Protein AF-A0A0F8YCZ9-F1 (afdb_monomer_lite)

pLDDT: mean 79.35, std 18.68, range [39.78, 97.19]

Organism: NCBI:txid412755

Secondary structure (DSSP, 8-state):
-----SSSSSTTSSSSSSS-----------TTS-----S-------------PPTT--SS---SSSSEEEEEEEEE-TT--EEEEEEEESSTTSPPSEEEEEEESSTTSS-PPPEEPPPGGG---EEEEEEEEEETTEEEEEEEEE-TTHHHH--TTS-EEEEEEEEETT-S--EEEESS-SS---SS------TTS--

Foldseek 3Di:
DDDDPPPPPVVVVVPPPPPDDPPPPPDPDPPPPPPPDPDDDPPPPPPVPCPDDDPQQPQDDPPVPAPDWADKEWDAEPLRKIKIKTFGDNDHPDFGQFIWIWIDNPNRPDIDDIDTDQADVNDNWGWHQWEWYDDDQKIKIKIWIWHPCCVVPVDQPTFTFIKIWMDGPVPPDIDIDTPDPRGHYDHNDYDDADPVRHD

InterPro domains:
  IPR036278 Sialidase superfamily [SSF50939] (50-177)

Sequence (199 aa):
MSKFKNHYKILLILIVNIILLPIGFVGSTDLRDYLNVSSPETTQDISSQIDGFSTNILLSTDDGNWNQHVEPMIAVGDNGTLFVGWKNADTHNGPGEHVSIVKSIDRGVSWTTPFDMPMYNGLNTRQSDPWLFWYNQSIYYAYIEWEPDYFTYFTTDYLSQVTVAKSSGDLTEWTTAPATNGSYFADKETMYIDDNGII

Radius of gyration: 25.72 Å; chains: 1; bounding box: 67×32×76 Å

Structure (mmCIF, N/CA/C/O backbone):
data_AF-A0A0F8YCZ9-F1
#
_entry.id   AF-A0A0F8YCZ9-F1
#
loop_
_atom_site.group_PDB
_atom_site.id
_atom_site.type_symbol
_atom_site.label_atom_id
_atom_site.label_alt_id
_atom_site.label_comp_id
_atom_site.label_asym_id
_atom_site.label_entity_id
_atom_site.label_seq_id
_atom_site.pdbx_PDB_ins_code
_atom_site.Cartn_x
_atom_site.Cartn_y
_atom_site.Cartn_z
_atom_site.occupancy
_atom_site.B_iso_or_equiv
_atom_site.auth_seq_id
_atom_site.auth_comp_id
_atom_site.auth_asym_id
_atom_site.auth_atom_id
_atom_site.pdbx_PDB_model_num
ATOM 1 N N . MET A 1 1 ? 8.515 -5.006 -57.532 1.00 52.50 1 MET A N 1
ATOM 2 C CA . MET A 1 1 ? 7.237 -4.255 -57.460 1.00 52.50 1 MET A CA 1
ATOM 3 C C . MET A 1 1 ? 6.082 -5.208 -57.743 1.00 52.50 1 MET A C 1
ATOM 5 O O . MET A 1 1 ? 6.207 -5.983 -58.676 1.00 52.50 1 MET A O 1
ATOM 9 N N . SER A 1 2 ? 4.990 -5.121 -56.969 1.00 50.28 2 SER A N 1
ATOM 10 C CA . SER A 1 2 ? 3.726 -5.894 -57.075 1.00 50.28 2 SER A CA 1
ATOM 11 C C . SER A 1 2 ? 3.583 -7.151 -56.195 1.00 50.28 2 SER A C 1
ATOM 13 O O . SER A 1 2 ? 3.630 -8.262 -56.706 1.00 50.28 2 SER A O 1
ATOM 15 N N . LYS A 1 3 ? 3.331 -6.970 -54.884 1.00 48.62 3 LYS A N 1
ATOM 16 C CA . LYS A 1 3 ? 2.556 -7.908 -54.026 1.00 48.62 3 LYS A CA 1
ATOM 17 C C . LYS A 1 3 ? 1.903 -7.194 -52.817 1.00 48.62 3 LYS A C 1
ATOM 19 O O . LYS A 1 3 ? 2.069 -7.615 -51.685 1.00 48.62 3 LYS A O 1
ATOM 24 N N . PHE A 1 4 ? 1.160 -6.102 -53.041 1.00 47.44 4 PHE A N 1
ATOM 25 C CA . PHE A 1 4 ? 0.518 -5.322 -51.956 1.00 47.44 4 PHE A CA 1
ATOM 26 C C . PHE A 1 4 ? -0.949 -4.931 -52.242 1.00 47.44 4 PHE A C 1
ATOM 28 O O . PHE A 1 4 ? -1.373 -3.819 -51.949 1.00 47.44 4 PHE A O 1
ATOM 35 N N . LYS A 1 5 ? -1.753 -5.814 -52.858 1.00 50.94 5 LYS A N 1
ATOM 36 C CA . LYS A 1 5 ? -3.128 -5.453 -53.280 1.00 50.94 5 LYS A CA 1
ATOM 37 C C . LYS A 1 5 ? -4.281 -6.376 -52.860 1.00 50.94 5 LYS A C 1
ATOM 39 O O . LYS A 1 5 ? -5.384 -6.173 -53.352 1.00 50.94 5 LYS A O 1
ATOM 44 N N . ASN A 1 6 ? -4.096 -7.314 -51.923 1.00 52.00 6 ASN A N 1
ATOM 45 C CA . ASN A 1 6 ? -5.159 -8.281 -51.578 1.00 52.00 6 ASN A CA 1
ATOM 46 C C . ASN A 1 6 ? -5.733 -8.232 -50.147 1.00 52.00 6 ASN A C 1
ATOM 48 O O . ASN A 1 6 ? -6.624 -9.022 -49.855 1.00 52.00 6 ASN A O 1
ATOM 52 N N . HIS A 1 7 ? -5.332 -7.302 -49.273 1.00 50.03 7 HIS A N 1
ATOM 53 C CA . HIS A 1 7 ? -5.839 -7.282 -47.885 1.00 50.03 7 HIS A CA 1
ATOM 54 C C . HIS A 1 7 ? -7.060 -6.383 -47.615 1.00 50.03 7 HIS A C 1
ATOM 56 O O . HIS A 1 7 ? -7.633 -6.458 -46.537 1.00 50.03 7 HIS A O 1
ATOM 62 N N . TYR A 1 8 ? -7.557 -5.627 -48.600 1.00 48.56 8 TYR A N 1
ATOM 63 C CA . TYR A 1 8 ? -8.706 -4.724 -48.401 1.00 48.56 8 TYR A CA 1
ATOM 64 C C . TYR A 1 8 ? -10.083 -5.318 -48.752 1.00 48.56 8 TYR A C 1
ATOM 66 O O . TYR A 1 8 ? -11.092 -4.640 -48.602 1.00 48.56 8 TYR A O 1
ATOM 74 N N . LYS A 1 9 ? -10.164 -6.580 -49.202 1.00 46.84 9 LYS A N 1
ATOM 75 C CA . LYS A 1 9 ? -11.455 -7.217 -49.546 1.00 46.84 9 LYS A CA 1
ATOM 76 C C . LYS A 1 9 ? -12.107 -8.003 -48.405 1.00 46.84 9 LYS A C 1
ATOM 78 O O . LYS A 1 9 ? -13.296 -8.281 -48.486 1.00 46.84 9 LYS A O 1
ATOM 83 N N . ILE A 1 10 ? -11.366 -8.328 -47.345 1.00 50.09 10 ILE A N 1
ATOM 84 C CA . ILE A 1 10 ? -11.899 -9.100 -46.206 1.00 50.09 10 ILE A CA 1
ATOM 85 C C . ILE A 1 10 ? -12.507 -8.176 -45.135 1.00 50.09 10 ILE A C 1
ATOM 87 O O . ILE A 1 10 ? -13.430 -8.576 -44.433 1.00 50.09 10 ILE A O 1
A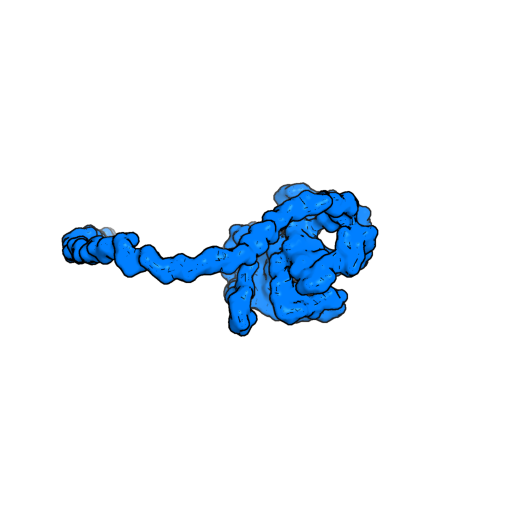TOM 91 N N . LEU A 1 11 ? -12.099 -6.903 -45.080 1.00 44.03 11 LEU A N 1
ATOM 92 C CA . LEU A 1 11 ? -12.607 -5.945 -44.090 1.00 44.03 11 LEU A CA 1
ATOM 93 C C . LEU A 1 11 ? -14.004 -5.376 -44.423 1.00 44.03 11 LEU A C 1
ATOM 95 O O . LEU A 1 11 ? -14.663 -4.824 -43.550 1.00 44.03 11 LEU A O 1
ATOM 99 N N . LEU A 1 12 ? -14.497 -5.542 -45.657 1.00 41.62 12 LEU A N 1
ATOM 100 C CA . LEU A 1 12 ? -15.807 -5.015 -46.074 1.00 41.62 12 LEU A CA 1
ATOM 101 C C . LEU A 1 12 ? -16.979 -5.990 -45.831 1.00 41.62 12 LEU A C 1
ATOM 103 O O . LEU A 1 12 ? -18.131 -5.615 -46.018 1.00 41.62 12 LEU A O 1
ATOM 107 N N . ILE A 1 13 ? -16.713 -7.230 -45.403 1.00 45.38 13 ILE A N 1
ATOM 108 C CA . ILE A 1 13 ? -17.759 -8.248 -45.168 1.00 45.38 13 ILE A CA 1
ATOM 109 C C . ILE A 1 13 ? -18.218 -8.282 -43.698 1.00 45.38 13 ILE A C 1
ATOM 111 O O . ILE A 1 13 ? -19.311 -8.763 -43.409 1.00 45.38 13 ILE A O 1
ATOM 115 N N . LEU A 1 14 ? -17.458 -7.690 -42.769 1.00 42.34 14 LEU A N 1
ATOM 116 C CA . LEU A 1 14 ? -17.825 -7.669 -41.346 1.00 42.34 14 LEU A CA 1
ATOM 117 C C . LEU A 1 14 ? -18.697 -6.476 -40.916 1.00 42.34 14 LEU A C 1
ATOM 119 O O . LEU A 1 14 ? -19.254 -6.510 -39.826 1.00 42.34 14 LEU A O 1
ATOM 123 N N . ILE A 1 15 ? -18.881 -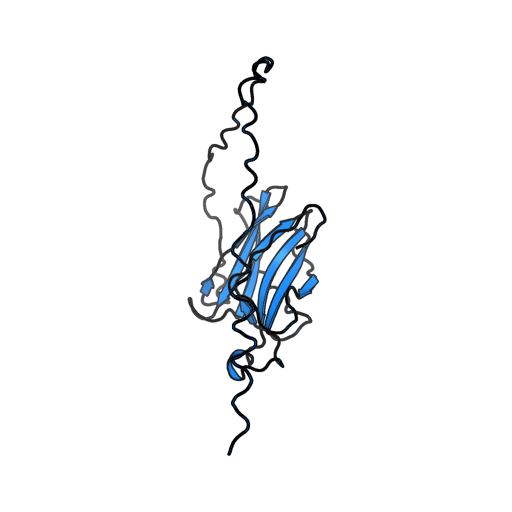5.456 -41.762 1.00 46.62 15 ILE A N 1
ATOM 124 C CA . ILE A 1 15 ? -19.644 -4.239 -41.407 1.00 46.62 15 ILE A CA 1
ATOM 125 C C . ILE A 1 15 ? -21.124 -4.300 -41.855 1.00 46.62 15 ILE A C 1
ATOM 127 O O . ILE A 1 15 ? -21.916 -3.435 -41.502 1.00 46.62 15 ILE A O 1
ATOM 131 N N . VAL A 1 16 ? -21.558 -5.354 -42.561 1.00 43.69 16 VAL A N 1
ATOM 132 C CA . VAL A 1 16 ? -22.924 -5.429 -43.138 1.00 43.69 16 VAL A CA 1
ATOM 133 C C . VAL A 1 16 ? -23.875 -6.390 -42.393 1.00 43.69 16 VAL A C 1
ATOM 135 O O . VAL A 1 16 ? -25.041 -6.486 -42.750 1.00 43.69 16 VAL A O 1
ATOM 138 N N . ASN A 1 17 ? -23.453 -7.048 -41.305 1.00 39.78 17 ASN A N 1
ATOM 139 C CA . ASN A 1 17 ? -24.307 -7.999 -40.559 1.00 39.78 17 ASN A CA 1
ATOM 140 C C . ASN A 1 17 ? -24.772 -7.529 -39.164 1.00 39.78 17 ASN A C 1
ATOM 142 O O . ASN A 1 17 ? -25.171 -8.349 -38.344 1.00 39.78 17 ASN A O 1
ATOM 146 N N . ILE A 1 18 ? -24.779 -6.219 -38.891 1.00 49.34 18 ILE A N 1
ATOM 147 C CA . ILE A 1 18 ? -25.381 -5.651 -37.664 1.00 49.34 18 ILE A CA 1
ATOM 148 C C . ILE A 1 18 ? -26.555 -4.735 -38.031 1.00 49.34 18 ILE A C 1
ATOM 150 O O . ILE A 1 18 ? -26.645 -3.604 -37.579 1.00 49.34 18 ILE A O 1
ATOM 154 N N . ILE A 1 19 ? -27.455 -5.185 -38.905 1.00 52.97 19 ILE A N 1
ATOM 155 C CA . ILE A 1 19 ? -28.773 -4.559 -39.075 1.00 52.97 19 ILE A CA 1
ATOM 156 C C . ILE A 1 19 ? -29.753 -5.679 -39.414 1.00 52.97 19 ILE A C 1
ATOM 158 O O . ILE A 1 19 ? -29.807 -6.086 -40.567 1.00 52.97 19 ILE A O 1
ATOM 162 N N . LEU A 1 20 ? -30.451 -6.199 -38.396 1.00 49.22 20 LEU A N 1
ATOM 163 C CA . LEU A 1 20 ? -31.738 -6.929 -38.420 1.00 49.22 20 LEU A CA 1
ATOM 164 C C . LEU A 1 20 ? -31.797 -7.907 -37.233 1.00 49.22 20 LEU A C 1
ATOM 166 O O . LEU A 1 20 ? -31.811 -9.123 -37.405 1.00 49.22 20 LEU A O 1
ATOM 170 N N . LEU A 1 21 ? -31.858 -7.375 -36.011 1.00 47.97 21 LEU A N 1
ATOM 171 C CA . LEU A 1 21 ? -32.507 -8.107 -34.924 1.00 47.97 21 LEU A CA 1
ATOM 172 C C . LEU A 1 21 ? -33.931 -7.554 -34.782 1.00 47.97 21 LEU A C 1
ATOM 174 O O . LEU A 1 21 ? -34.092 -6.334 -34.695 1.00 47.97 21 LEU A O 1
ATOM 178 N N . PRO A 1 22 ? -34.970 -8.406 -34.790 1.00 47.31 22 PRO A N 1
ATOM 179 C CA . PRO A 1 22 ? -36.319 -7.968 -34.483 1.00 47.31 22 PRO A CA 1
ATOM 180 C C . PRO A 1 22 ? -36.362 -7.517 -33.022 1.00 47.31 22 PRO A C 1
ATOM 182 O O . PRO A 1 22 ? -36.032 -8.276 -32.112 1.00 47.31 22 PRO A O 1
ATOM 185 N N . ILE A 1 23 ? -36.771 -6.268 -32.804 1.00 54.97 23 ILE A N 1
ATOM 186 C CA . ILE A 1 23 ? -37.111 -5.751 -31.480 1.00 54.97 23 ILE A CA 1
ATOM 187 C C . ILE A 1 23 ? -38.355 -6.520 -31.029 1.00 54.97 23 ILE A C 1
ATOM 189 O O . ILE A 1 23 ? -39.474 -6.228 -31.450 1.00 54.97 23 ILE A O 1
ATOM 193 N N . GLY A 1 24 ? -38.147 -7.555 -30.218 1.00 45.34 24 GLY A N 1
ATOM 194 C CA . GLY A 1 24 ? -39.217 -8.207 -29.483 1.00 45.34 24 GLY A CA 1
ATOM 195 C C . GLY A 1 24 ? -39.777 -7.217 -28.470 1.00 45.34 24 GLY A C 1
ATOM 196 O O . GLY A 1 24 ? -39.122 -6.900 -27.481 1.00 45.34 24 GLY A O 1
ATOM 197 N N . PHE A 1 25 ? -40.977 -6.710 -28.738 1.00 44.09 25 PHE A N 1
ATOM 198 C CA . PHE A 1 25 ? -41.796 -5.998 -27.765 1.00 44.09 25 PHE A CA 1
ATOM 199 C C . PHE A 1 25 ? -42.097 -6.966 -26.612 1.00 44.09 25 PHE A C 1
ATOM 201 O O . PHE A 1 25 ? -42.949 -7.846 -26.737 1.00 44.09 25 PHE A O 1
ATOM 208 N N . VAL A 1 26 ? -41.378 -6.839 -25.497 1.00 50.25 26 VAL A N 1
ATOM 209 C CA . VAL A 1 26 ? -41.789 -7.473 -24.244 1.00 50.25 26 VAL A CA 1
ATOM 210 C C . VAL A 1 26 ? -42.985 -6.677 -23.745 1.00 50.25 26 VAL A C 1
ATOM 212 O O . VAL A 1 26 ? -42.890 -5.473 -23.503 1.00 50.25 26 VAL A O 1
ATOM 215 N N . GLY A 1 27 ? -44.135 -7.348 -23.689 1.00 45.34 27 GLY A N 1
ATOM 216 C CA . GLY A 1 27 ? -45.379 -6.778 -23.200 1.00 45.34 27 GLY A CA 1
ATOM 217 C C . GLY A 1 27 ? -45.179 -6.165 -21.819 1.00 45.34 27 GLY A C 1
ATOM 218 O O . GLY A 1 27 ? -44.620 -6.793 -20.923 1.00 45.34 27 GLY A O 1
ATOM 219 N N . SER A 1 28 ? -45.643 -4.927 -21.674 1.00 47.03 28 SER A N 1
ATOM 220 C CA . SER A 1 28 ? -45.847 -4.289 -20.382 1.00 47.03 28 SER A CA 1
ATOM 221 C C . SER A 1 28 ? -46.736 -5.201 -19.541 1.00 47.03 28 SER A C 1
ATOM 223 O O . SER A 1 28 ? -47.921 -5.363 -19.827 1.00 47.03 28 SER A O 1
ATOM 225 N N . THR A 1 29 ? -46.154 -5.831 -18.524 1.00 47.94 29 THR A N 1
ATOM 226 C CA . THR A 1 29 ? -46.933 -6.380 -17.422 1.00 47.94 29 THR A CA 1
ATOM 227 C C . THR A 1 29 ? -47.454 -5.195 -16.629 1.00 47.94 29 THR A C 1
ATOM 229 O O . THR A 1 29 ? -46.683 -4.415 -16.069 1.00 47.94 29 THR A O 1
ATOM 232 N N . ASP A 1 30 ? -48.768 -5.045 -16.684 1.00 47.41 30 ASP A N 1
ATOM 233 C CA . ASP A 1 30 ? -49.587 -4.124 -15.917 1.00 47.41 30 ASP A CA 1
ATOM 234 C C . ASP A 1 30 ? -49.132 -4.086 -14.446 1.00 47.41 30 ASP A C 1
ATOM 236 O O . ASP A 1 30 ? -49.238 -5.068 -13.715 1.00 47.41 30 ASP A O 1
ATOM 240 N N . LEU A 1 31 ? -48.570 -2.954 -14.013 1.00 44.88 31 LEU A N 1
ATOM 241 C CA . LEU A 1 31 ? -48.046 -2.746 -12.655 1.00 44.88 31 LEU A CA 1
ATOM 242 C C . LEU A 1 31 ? -49.154 -2.436 -11.628 1.00 44.88 31 LEU A C 1
ATOM 244 O O . LEU A 1 31 ? -48.884 -1.831 -10.592 1.00 44.88 31 LEU A O 1
ATOM 248 N N . ARG A 1 32 ? -50.414 -2.796 -11.900 1.00 44.97 32 ARG A N 1
ATOM 249 C CA . ARG A 1 32 ? -51.550 -2.434 -11.034 1.00 44.97 32 ARG A CA 1
ATOM 250 C C . ARG A 1 32 ? -52.021 -3.517 -10.065 1.00 44.97 32 ARG A C 1
ATOM 252 O O . ARG A 1 32 ? -52.812 -3.194 -9.186 1.00 44.97 32 ARG A O 1
ATOM 259 N N . ASP A 1 33 ? -51.470 -4.727 -10.123 1.00 46.56 33 ASP A N 1
ATOM 260 C CA . ASP A 1 33 ? -51.964 -5.869 -9.336 1.00 46.56 33 ASP A CA 1
ATOM 261 C C . ASP A 1 33 ? -51.027 -6.339 -8.209 1.00 46.56 33 ASP A C 1
ATOM 263 O O . ASP A 1 33 ? -50.817 -7.531 -8.027 1.00 46.56 33 ASP A O 1
ATOM 267 N N . TYR A 1 34 ? -50.506 -5.420 -7.386 1.00 43.09 34 TYR A N 1
ATOM 268 C CA . TYR A 1 34 ? -50.004 -5.762 -6.038 1.00 43.09 34 TYR A CA 1
ATOM 269 C C . TYR A 1 34 ? -50.295 -4.655 -5.008 1.00 43.09 34 TYR A C 1
ATOM 271 O O . TYR A 1 34 ? -49.437 -4.243 -4.232 1.00 43.09 34 TYR A O 1
ATOM 279 N N . LEU A 1 35 ? -51.543 -4.179 -4.953 1.00 44.62 35 LEU A N 1
ATOM 280 C CA . LEU A 1 35 ? -52.074 -3.487 -3.771 1.00 44.62 35 LEU A CA 1
ATOM 281 C C . LEU A 1 35 ? -52.585 -4.525 -2.765 1.00 44.62 35 LEU A C 1
ATOM 283 O O . LEU A 1 35 ? -53.783 -4.726 -2.598 1.00 44.62 35 LEU A O 1
ATOM 287 N N . ASN A 1 36 ? -51.654 -5.214 -2.111 1.00 52.78 36 ASN A N 1
ATOM 288 C CA . ASN A 1 36 ? -51.922 -5.853 -0.825 1.00 52.78 36 ASN A CA 1
ATOM 289 C C . ASN A 1 36 ? -50.610 -5.985 -0.045 1.00 52.78 36 ASN A C 1
ATOM 291 O O . ASN A 1 36 ? -50.125 -7.075 0.243 1.00 52.78 36 ASN A O 1
ATOM 295 N N . VAL A 1 37 ? -50.002 -4.834 0.246 1.00 49.06 37 VAL A N 1
ATOM 296 C CA . VAL A 1 37 ? -48.909 -4.748 1.212 1.00 49.06 37 VAL A CA 1
ATOM 297 C C . VAL A 1 37 ? -49.550 -4.529 2.574 1.00 49.06 37 VAL A C 1
ATOM 299 O O . VAL A 1 37 ? -50.173 -3.502 2.845 1.00 49.06 37 VAL A O 1
ATOM 302 N N . SER A 1 38 ? -49.439 -5.569 3.394 1.00 53.09 38 SER A N 1
ATOM 303 C CA . SER A 1 38 ? -49.583 -5.530 4.841 1.00 53.09 38 SER A CA 1
ATOM 304 C C . SER A 1 38 ? -48.927 -4.279 5.422 1.00 53.09 38 SER A C 1
ATOM 306 O O . SER A 1 38 ? -47.860 -3.876 4.971 1.00 53.09 38 SER A O 1
ATOM 308 N N . SER A 1 39 ? -49.597 -3.696 6.417 1.00 54.34 39 SER A N 1
ATOM 309 C CA . SER A 1 39 ? -49.143 -2.629 7.317 1.00 54.34 39 SER A CA 1
ATOM 310 C C . SER A 1 39 ? -47.625 -2.398 7.328 1.00 54.34 39 SER A C 1
ATOM 312 O O . SER A 1 39 ? -46.895 -3.367 7.546 1.00 54.34 39 SER A O 1
ATOM 314 N N . PRO A 1 40 ? -47.151 -1.148 7.158 1.00 52.12 40 PRO A N 1
ATOM 315 C CA . PRO A 1 40 ? -45.727 -0.862 7.155 1.00 52.12 40 PRO A CA 1
ATOM 316 C C . PRO A 1 40 ? -45.157 -1.284 8.507 1.00 52.12 40 PRO A C 1
ATOM 318 O O . PRO A 1 40 ? -45.486 -0.695 9.539 1.00 52.12 40 PRO A O 1
ATOM 321 N N . GLU A 1 41 ? -44.314 -2.317 8.504 1.00 55.72 41 GLU A N 1
ATOM 322 C CA . GLU A 1 41 ? -43.288 -2.416 9.528 1.00 55.72 41 GLU A CA 1
ATOM 323 C C . GLU A 1 41 ? -42.567 -1.074 9.509 1.00 55.72 41 GLU A C 1
ATOM 325 O O . GLU A 1 41 ? -42.157 -0.587 8.455 1.00 55.72 41 GLU A O 1
ATOM 330 N N . THR A 1 42 ? -42.510 -0.429 10.667 1.00 49.88 42 THR A N 1
ATOM 331 C CA . THR A 1 42 ? -41.700 0.758 10.889 1.00 49.88 42 THR A CA 1
ATOM 332 C C . THR A 1 42 ? -40.255 0.395 10.587 1.00 49.88 42 THR A C 1
ATOM 334 O O . THR A 1 42 ? -39.524 -0.044 11.474 1.00 49.88 42 THR A O 1
ATOM 337 N N . THR A 1 43 ? -39.843 0.563 9.333 1.00 54.47 43 THR A N 1
ATOM 338 C CA . THR A 1 43 ? -38.452 0.755 8.966 1.00 54.47 43 THR A CA 1
ATOM 339 C C . THR A 1 43 ? -38.004 1.949 9.788 1.00 54.47 43 THR A C 1
ATOM 341 O O . THR A 1 43 ? -38.413 3.081 9.531 1.00 54.47 43 THR A O 1
ATOM 344 N N . GLN A 1 44 ? -37.255 1.685 10.862 1.00 51.47 44 GLN A N 1
ATOM 345 C CA . GLN A 1 44 ? -36.491 2.734 11.509 1.00 51.47 44 GLN A CA 1
ATOM 346 C C . GLN A 1 44 ? -35.608 3.310 10.416 1.00 51.47 44 GLN A C 1
ATOM 348 O O . GLN A 1 44 ? -34.693 2.647 9.934 1.00 51.47 44 GLN A O 1
ATOM 353 N N . ASP A 1 45 ? -35.960 4.514 9.985 1.00 53.38 45 ASP A N 1
ATOM 354 C CA . ASP A 1 45 ? -35.109 5.357 9.177 1.00 53.38 45 ASP A CA 1
ATOM 355 C C . ASP A 1 45 ? -33.900 5.670 10.057 1.00 53.38 45 ASP A C 1
ATOM 357 O O . ASP A 1 45 ? -33.901 6.607 10.859 1.00 53.38 45 ASP A O 1
ATOM 361 N N . ILE A 1 46 ? -32.902 4.785 10.005 1.00 57.72 46 ILE A N 1
ATOM 362 C CA . ILE A 1 46 ? -31.580 5.038 10.556 1.00 57.72 46 ILE A CA 1
ATOM 363 C C . ILE A 1 46 ? -30.962 6.040 9.590 1.00 57.72 46 ILE A C 1
ATOM 365 O O . ILE A 1 46 ? -30.118 5.708 8.762 1.00 57.72 46 ILE A O 1
ATOM 369 N N . SER A 1 47 ? -31.460 7.275 9.649 1.00 59.06 47 SER A N 1
ATOM 370 C CA . SER A 1 47 ? -30.767 8.426 9.109 1.00 59.06 47 SER A CA 1
ATOM 371 C C . SER A 1 47 ? -29.377 8.352 9.714 1.00 59.06 47 SER A C 1
ATOM 373 O O . SER A 1 47 ? -29.203 8.567 10.916 1.00 59.06 47 SER A O 1
ATOM 375 N N . SER A 1 48 ? -28.399 7.948 8.906 1.00 62.22 48 SER A N 1
ATOM 376 C CA . SER A 1 48 ? -26.993 8.031 9.258 1.00 62.22 48 SER A CA 1
ATOM 377 C C . SER A 1 48 ? -26.654 9.514 9.271 1.00 62.22 48 SER A C 1
ATOM 379 O O . SER A 1 48 ? -26.101 10.064 8.316 1.00 62.22 48 SER A O 1
ATOM 381 N N . GLN A 1 49 ? -27.095 10.197 10.323 1.00 68.25 49 GLN A N 1
ATOM 382 C CA . GLN A 1 49 ? -26.683 11.549 10.589 1.00 68.25 49 GLN A CA 1
ATOM 383 C C . GLN A 1 49 ? -25.177 11.488 10.814 1.00 68.25 49 GLN A C 1
ATOM 385 O O . GLN A 1 49 ? -24.670 10.654 11.561 1.00 68.25 49 GLN A O 1
ATOM 390 N N . ILE A 1 50 ? -24.444 12.342 10.107 1.00 70.06 50 ILE A N 1
ATOM 391 C CA . ILE A 1 50 ? -23.032 12.543 10.400 1.00 70.06 50 ILE A CA 1
ATOM 392 C C . ILE A 1 50 ? -22.990 13.192 11.789 1.00 70.06 50 ILE A C 1
ATOM 394 O O . ILE A 1 50 ? -23.203 14.397 11.920 1.00 70.06 50 ILE A O 1
ATOM 398 N N . ASP A 1 51 ? -22.774 12.375 12.824 1.00 67.81 51 ASP A N 1
ATOM 399 C CA . ASP A 1 51 ? -22.747 12.798 14.233 1.00 67.81 51 ASP A CA 1
ATOM 400 C C . ASP A 1 51 ? -21.559 13.727 14.543 1.00 67.81 51 ASP A C 1
ATOM 402 O O . ASP A 1 51 ? -21.542 14.422 15.560 1.00 67.81 51 ASP A O 1
ATOM 406 N N . GLY A 1 52 ? -20.567 13.772 13.648 1.00 67.19 52 GLY A N 1
ATOM 407 C CA . GLY A 1 52 ? -19.459 14.716 13.685 1.00 67.19 52 GLY A CA 1
ATOM 408 C C . GLY A 1 52 ? -18.310 14.327 12.755 1.00 67.19 52 GLY A C 1
ATOM 409 O O . GLY A 1 52 ? -18.315 13.266 12.134 1.00 67.19 52 GLY A O 1
ATOM 410 N N . PHE A 1 53 ? -17.302 15.196 12.690 1.00 67.06 53 PHE A N 1
ATOM 411 C CA . PHE A 1 53 ? -16.004 14.906 12.081 1.00 67.06 53 PHE A CA 1
ATOM 412 C C . PHE A 1 53 ? -14.993 14.642 13.198 1.00 67.06 53 PHE A C 1
ATOM 414 O O . PHE A 1 53 ? -14.933 15.408 14.162 1.00 67.06 53 PHE A O 1
ATOM 421 N N . SER A 1 54 ? -14.186 13.586 13.087 1.00 64.81 54 SER A N 1
ATOM 422 C CA . SER A 1 54 ? -13.042 13.418 13.985 1.00 64.81 54 SER A CA 1
ATOM 423 C C . SER A 1 54 ? -12.014 14.514 13.714 1.00 64.81 54 SER A C 1
ATOM 425 O O . SER A 1 54 ? -11.654 14.788 12.570 1.00 64.81 54 SER A O 1
ATOM 427 N N . THR A 1 55 ? -11.536 15.153 14.776 1.00 63.94 55 THR A N 1
ATOM 428 C CA . THR A 1 55 ? -10.425 16.104 14.702 1.00 63.94 55 THR A CA 1
ATOM 429 C C . THR A 1 55 ? -9.098 15.349 14.662 1.00 63.94 55 THR A C 1
ATOM 431 O O . THR A 1 55 ? -8.976 14.323 15.326 1.00 63.94 55 THR A O 1
ATOM 434 N N . ASN A 1 56 ? -8.095 15.884 13.959 1.00 62.06 56 ASN A N 1
ATOM 435 C CA . ASN A 1 56 ? -6.728 15.341 13.889 1.00 62.06 56 ASN A CA 1
ATOM 436 C C . ASN A 1 56 ? -6.607 13.943 13.254 1.00 62.06 56 ASN A C 1
ATOM 438 O O . ASN A 1 56 ? -5.799 13.132 13.699 1.00 62.06 56 ASN A O 1
ATOM 442 N N . ILE A 1 57 ? -7.368 13.660 12.191 1.00 67.00 57 ILE A N 1
ATOM 443 C CA . ILE A 1 57 ? -7.088 12.474 11.372 1.00 67.00 57 ILE A CA 1
ATOM 444 C C . ILE A 1 57 ? -5.751 12.706 10.662 1.00 67.00 57 ILE A C 1
ATOM 446 O O . ILE A 1 57 ? -5.653 13.558 9.778 1.00 67.00 57 ILE A O 1
ATOM 450 N N . LEU A 1 58 ? -4.723 11.963 11.063 1.00 68.12 58 LEU A N 1
ATOM 451 C CA . LEU A 1 58 ? -3.467 11.908 10.332 1.00 68.12 58 LEU A CA 1
ATOM 452 C C . LEU A 1 58 ? -3.719 11.151 9.023 1.00 68.12 58 LEU A C 1
ATOM 454 O O . LEU A 1 58 ? -4.027 9.963 9.045 1.00 68.12 58 LEU A O 1
ATOM 458 N N . LEU A 1 59 ? -3.636 11.851 7.893 1.00 66.50 59 LEU A N 1
ATOM 459 C CA . LEU A 1 59 ? -3.771 11.245 6.561 1.00 66.50 59 LEU A CA 1
ATOM 460 C C . LEU A 1 59 ? -2.412 10.821 5.976 1.00 66.50 59 LEU A C 1
ATOM 462 O O . LEU A 1 59 ? -2.364 9.977 5.089 1.00 66.50 59 LEU A O 1
ATOM 466 N N . SER A 1 60 ? -1.324 11.399 6.487 1.00 70.44 60 SER A N 1
ATOM 467 C CA . SER A 1 60 ? 0.072 11.090 6.158 1.00 70.44 60 SER A CA 1
ATOM 468 C C . SER A 1 60 ? 0.985 11.556 7.294 1.00 70.44 60 SER A C 1
ATOM 470 O O . SER A 1 60 ? 0.588 12.431 8.065 1.00 70.44 60 SER A O 1
ATOM 472 N N . THR A 1 61 ? 2.204 11.028 7.404 1.00 71.25 61 THR A N 1
ATOM 473 C CA . THR A 1 61 ? 3.172 11.469 8.427 1.00 71.25 61 THR A CA 1
ATOM 474 C C . THR A 1 61 ? 3.902 12.760 8.059 1.00 71.25 61 THR A C 1
ATOM 476 O O . THR A 1 61 ? 3.859 13.218 6.922 1.00 71.25 61 THR A O 1
ATOM 479 N N . ASP A 1 62 ? 4.568 13.356 9.048 1.00 69.50 62 ASP A N 1
ATOM 480 C CA . ASP A 1 62 ? 5.618 14.372 8.877 1.00 69.50 62 ASP A CA 1
ATOM 481 C C . ASP A 1 62 ? 6.929 13.800 9.447 1.00 69.50 62 ASP A C 1
ATOM 483 O O . ASP A 1 62 ? 7.566 14.364 10.335 1.00 69.50 62 ASP A O 1
ATOM 487 N N . ASP A 1 63 ? 7.252 12.563 9.050 1.00 74.12 63 ASP A N 1
ATOM 488 C CA . ASP A 1 63 ? 8.377 11.801 9.612 1.00 74.12 63 ASP A CA 1
ATOM 489 C C . ASP A 1 63 ? 9.747 12.247 9.077 1.00 74.12 63 ASP A C 1
ATOM 491 O O . ASP A 1 63 ? 10.777 11.772 9.556 1.00 74.12 63 ASP A O 1
ATOM 495 N N . GLY A 1 64 ? 9.763 13.182 8.121 1.00 78.00 64 GLY A N 1
ATOM 496 C CA . GLY A 1 64 ? 10.966 13.746 7.518 1.00 78.00 64 GLY A CA 1
ATOM 497 C C . GLY A 1 64 ? 11.777 12.766 6.667 1.00 78.00 64 GLY A C 1
ATOM 498 O O . GLY A 1 64 ? 12.828 13.159 6.163 1.00 78.00 64 GLY A O 1
ATOM 499 N N . ASN A 1 65 ? 11.319 11.519 6.494 1.00 83.94 65 ASN A N 1
ATOM 500 C CA . ASN A 1 65 ? 11.993 10.534 5.646 1.00 83.94 65 ASN A CA 1
ATOM 501 C C . ASN A 1 65 ? 11.778 10.845 4.164 1.00 83.94 65 ASN A C 1
ATOM 503 O O . ASN A 1 65 ? 12.662 10.592 3.348 1.00 83.94 65 ASN A O 1
ATOM 507 N N . TRP A 1 66 ? 10.626 11.433 3.840 1.00 89.00 66 TRP A N 1
ATOM 508 C CA . TRP A 1 66 ? 10.250 11.820 2.489 1.00 89.00 66 TRP A CA 1
ATOM 509 C C . TRP A 1 66 ? 9.845 13.282 2.437 1.00 89.00 66 TRP A C 1
ATOM 511 O O . TRP A 1 66 ? 9.217 13.815 3.351 1.00 89.00 66 TRP A O 1
ATOM 521 N N . ASN A 1 67 ? 10.184 13.938 1.327 1.00 88.88 67 ASN A N 1
ATOM 522 C CA . ASN A 1 67 ? 9.800 15.329 1.121 1.00 88.88 67 ASN A CA 1
ATOM 523 C C . ASN A 1 67 ? 8.287 15.473 0.962 1.00 88.88 67 ASN A C 1
ATOM 525 O O . ASN A 1 67 ? 7.758 16.550 1.232 1.00 88.88 67 ASN A O 1
ATOM 529 N N . GLN A 1 68 ? 7.616 14.451 0.421 1.00 92.00 68 GLN A N 1
ATOM 530 C CA . GLN A 1 68 ? 6.214 14.512 0.033 1.00 92.00 68 GLN A CA 1
ATOM 531 C C . GLN A 1 68 ? 5.506 13.183 0.295 1.00 92.00 68 GLN A C 1
ATOM 533 O O . GLN A 1 68 ? 6.005 12.112 -0.051 1.00 92.00 68 GLN A O 1
ATOM 538 N N . HIS A 1 69 ? 4.289 13.296 0.822 1.00 93.06 69 HIS A N 1
ATOM 539 C CA . HIS A 1 69 ? 3.325 12.211 0.931 1.00 93.06 69 HIS A CA 1
ATOM 540 C C . HIS A 1 69 ? 2.103 12.561 0.086 1.00 93.06 69 HIS A C 1
AT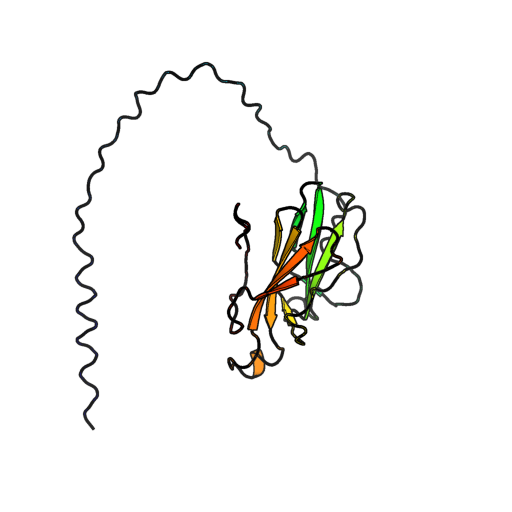OM 542 O O . HIS A 1 69 ? 1.525 13.642 0.218 1.00 93.06 69 HIS A O 1
ATOM 548 N N . VAL A 1 70 ? 1.739 11.673 -0.829 1.00 92.38 70 VAL A N 1
ATOM 549 C CA . VAL A 1 70 ? 0.751 11.921 -1.884 1.00 92.38 70 VAL A CA 1
ATOM 550 C C . VAL A 1 70 ? -0.197 10.731 -2.008 1.00 92.38 70 VAL A C 1
ATOM 552 O O . VAL A 1 70 ? 0.123 9.633 -1.573 1.00 92.38 70 VAL A O 1
ATOM 555 N N . GLU A 1 71 ? -1.377 10.958 -2.588 1.00 92.75 71 GLU A N 1
ATOM 556 C CA . GLU A 1 71 ? -2.385 9.909 -2.841 1.00 92.75 71 GLU A CA 1
ATOM 557 C C . GLU A 1 71 ? -2.791 9.130 -1.571 1.00 92.75 71 GLU A C 1
ATOM 559 O O . GLU A 1 71 ? -2.596 7.921 -1.494 1.00 92.75 71 GLU A O 1
ATOM 564 N N . PRO A 1 72 ? -3.334 9.804 -0.538 1.00 92.50 72 PRO A N 1
ATOM 565 C CA . PRO A 1 72 ? -3.736 9.125 0.685 1.00 92.50 72 PRO A CA 1
ATOM 566 C C . PRO A 1 72 ? -4.971 8.245 0.463 1.00 92.50 72 PRO A C 1
ATOM 568 O O . PRO A 1 72 ? -5.928 8.648 -0.201 1.00 92.50 72 PRO A O 1
ATOM 571 N N . MET A 1 73 ? -4.981 7.087 1.114 1.00 93.31 73 MET A N 1
ATOM 572 C CA . MET A 1 73 ? -6.068 6.113 1.116 1.00 93.31 73 MET A CA 1
ATOM 573 C C . MET A 1 73 ? -6.415 5.700 2.538 1.00 93.31 73 MET A C 1
ATOM 575 O O . MET A 1 73 ? -5.562 5.706 3.424 1.00 93.31 73 MET A O 1
ATOM 579 N N . ILE A 1 74 ? -7.668 5.304 2.753 1.00 93.88 74 ILE A N 1
ATOM 580 C CA . ILE A 1 74 ? -8.149 4.831 4.049 1.00 93.88 74 ILE A CA 1
ATOM 581 C C . ILE A 1 74 ? -9.020 3.587 3.893 1.00 93.88 74 ILE A C 1
ATOM 583 O O . ILE A 1 74 ? -9.864 3.515 3.002 1.00 93.88 74 ILE A O 1
ATOM 587 N N . ALA A 1 75 ? -8.846 2.631 4.801 1.00 94.81 75 ALA A N 1
ATOM 588 C CA . ALA A 1 75 ? -9.765 1.523 5.023 1.00 94.81 75 ALA A CA 1
ATOM 589 C C . ALA A 1 75 ? -10.148 1.461 6.507 1.00 94.81 75 ALA A C 1
ATOM 591 O O . ALA A 1 75 ? -9.378 1.859 7.384 1.00 94.81 75 ALA A O 1
ATOM 592 N N . VAL A 1 76 ? -11.350 0.960 6.791 1.00 95.44 76 VAL A N 1
ATOM 593 C CA . VAL A 1 76 ? -11.886 0.862 8.153 1.00 95.44 76 VAL A CA 1
ATOM 594 C C . VAL A 1 76 ? -12.205 -0.595 8.449 1.00 95.44 76 VAL A C 1
ATOM 596 O O . VAL A 1 76 ? -12.965 -1.223 7.717 1.00 95.44 76 VAL A O 1
ATOM 599 N N . GLY A 1 77 ? -11.602 -1.129 9.509 1.00 95.56 77 GLY A N 1
ATOM 600 C CA . GLY A 1 77 ? -11.864 -2.482 9.981 1.00 95.56 77 GLY A CA 1
ATOM 601 C C . GLY A 1 77 ? -13.188 -2.605 10.734 1.00 95.56 77 GLY A C 1
ATOM 602 O O . GLY A 1 77 ? -13.742 -1.615 11.210 1.00 95.56 77 GLY A O 1
ATOM 603 N N . ASP A 1 78 ? -13.657 -3.839 10.926 1.00 94.75 78 ASP A N 1
ATOM 604 C CA . ASP A 1 78 ? -14.967 -4.134 11.542 1.00 94.75 78 ASP A CA 1
ATOM 605 C C . ASP A 1 78 ? -15.112 -3.587 12.976 1.00 94.75 78 ASP A C 1
ATOM 607 O O . ASP A 1 78 ? -16.210 -3.297 13.445 1.00 94.75 78 ASP A O 1
ATOM 611 N N . ASN A 1 79 ? -13.993 -3.422 13.685 1.00 92.19 79 ASN A N 1
ATOM 612 C CA . ASN A 1 79 ? -13.934 -2.856 15.035 1.00 92.19 79 ASN A CA 1
ATOM 613 C C . ASN A 1 79 ? -13.669 -1.335 15.058 1.00 92.19 79 ASN A C 1
ATOM 615 O O . ASN A 1 79 ? -13.400 -0.778 16.123 1.00 92.19 79 ASN A O 1
ATOM 619 N N . GLY A 1 80 ? -13.701 -0.668 13.902 1.00 92.62 80 GLY A N 1
ATOM 620 C CA . GLY A 1 80 ? -13.382 0.753 13.763 1.00 92.62 80 GLY A CA 1
ATOM 621 C C . GLY A 1 80 ? -11.885 1.075 13.755 1.00 92.62 80 GLY A C 1
ATOM 622 O O . GLY A 1 80 ? -11.534 2.249 13.868 1.00 92.62 80 GLY A O 1
ATOM 623 N N . THR A 1 81 ? -11.003 0.074 13.629 1.00 94.44 81 THR A N 1
ATOM 624 C CA . THR A 1 81 ? -9.572 0.318 13.368 1.00 94.44 81 THR A CA 1
ATOM 625 C C . THR A 1 81 ? -9.434 1.064 12.046 1.00 94.44 81 THR A C 1
ATOM 627 O O . THR A 1 81 ? -9.992 0.637 11.036 1.00 94.44 81 THR A O 1
ATOM 630 N N . LEU A 1 82 ? -8.690 2.166 12.046 1.00 93.81 82 LEU A N 1
ATOM 631 C CA . LEU A 1 82 ? -8.378 2.925 10.840 1.00 93.81 82 LEU A CA 1
ATOM 632 C C . LEU A 1 82 ? -7.049 2.437 10.274 1.00 93.81 82 LEU A C 1
ATOM 634 O O . LEU A 1 82 ? -6.075 2.337 11.017 1.00 93.81 82 LEU A O 1
ATOM 638 N N . PHE A 1 83 ? -7.006 2.193 8.972 1.00 94.88 83 PHE A N 1
ATOM 639 C CA . PHE A 1 83 ? -5.791 1.923 8.210 1.00 94.88 83 PHE A CA 1
ATOM 640 C C . PHE A 1 83 ? -5.625 3.038 7.194 1.00 94.88 83 PHE A C 1
ATOM 642 O O . PHE A 1 83 ? -6.541 3.277 6.412 1.00 94.88 83 PHE A O 1
ATOM 649 N N . VAL A 1 84 ? -4.487 3.721 7.212 1.00 94.38 84 VAL A N 1
ATOM 650 C CA . VAL A 1 84 ? -4.211 4.845 6.314 1.00 94.38 84 VAL A CA 1
ATOM 651 C C . VAL A 1 84 ? -2.909 4.575 5.593 1.00 94.38 84 VAL A C 1
ATOM 653 O O . VAL A 1 84 ? -1.930 4.204 6.234 1.00 94.38 84 VAL A O 1
ATOM 656 N N . GLY A 1 85 ? -2.899 4.756 4.280 1.00 94.50 85 GLY A N 1
ATOM 657 C CA . GLY A 1 85 ? -1.711 4.587 3.456 1.00 94.50 85 GLY A CA 1
ATOM 658 C C . GLY A 1 85 ? -1.544 5.718 2.457 1.00 94.50 85 GLY A C 1
ATOM 659 O O . GLY A 1 85 ? -2.488 6.459 2.197 1.00 94.50 85 GLY A O 1
ATOM 660 N N . TRP A 1 86 ? -0.333 5.882 1.941 1.00 95.12 86 TRP A N 1
ATOM 661 C CA . TRP A 1 86 ? 0.026 6.934 0.991 1.00 95.12 86 TRP A CA 1
ATOM 662 C C . TRP A 1 86 ? 1.238 6.515 0.165 1.00 95.12 86 TRP A C 1
ATOM 664 O O . TRP A 1 86 ? 1.948 5.566 0.502 1.00 95.12 86 TRP A O 1
ATOM 674 N N . LYS A 1 87 ? 1.492 7.275 -0.896 1.00 94.94 87 LYS A N 1
ATOM 675 C CA . LYS A 1 87 ? 2.722 7.242 -1.677 1.00 94.94 87 LYS A CA 1
ATOM 676 C C . LYS A 1 87 ? 3.754 8.208 -1.102 1.00 94.94 87 LYS A C 1
ATOM 678 O O . LYS A 1 87 ? 3.457 9.377 -0.856 1.00 94.94 87 LYS A O 1
ATOM 683 N N . ASN A 1 88 ? 4.977 7.720 -0.959 1.00 95.50 88 ASN A N 1
ATOM 684 C CA . ASN A 1 88 ? 6.167 8.493 -0.639 1.00 95.50 88 ASN A CA 1
ATOM 685 C C . ASN A 1 88 ? 6.851 8.954 -1.922 1.00 95.50 88 ASN A C 1
ATOM 687 O O . ASN A 1 88 ? 7.057 8.150 -2.835 1.00 95.50 88 ASN A O 1
ATOM 691 N N . ALA A 1 89 ? 7.223 10.229 -1.990 1.00 94.19 89 ALA A N 1
ATOM 692 C CA . ALA A 1 89 ? 7.900 10.787 -3.152 1.00 94.19 89 ALA A CA 1
ATOM 693 C C . ALA A 1 89 ? 8.872 11.915 -2.782 1.00 94.19 89 ALA A C 1
ATOM 695 O O . ALA A 1 89 ? 8.680 12.659 -1.816 1.00 94.19 89 ALA A O 1
ATOM 696 N N . ASP A 1 90 ? 9.888 12.102 -3.624 1.00 92.31 90 ASP A N 1
ATOM 697 C CA . ASP A 1 90 ? 10.819 13.231 -3.517 1.00 92.31 90 ASP A CA 1
ATOM 698 C C . ASP A 1 90 ? 10.177 14.565 -3.925 1.00 92.31 90 ASP A C 1
ATOM 700 O O . ASP A 1 90 ? 10.593 15.631 -3.457 1.00 92.31 90 ASP A O 1
ATOM 704 N N . THR A 1 91 ? 9.164 14.523 -4.798 1.00 92.25 91 THR A N 1
ATOM 705 C CA . THR A 1 91 ? 8.419 15.696 -5.277 1.00 92.25 91 THR A CA 1
ATOM 706 C C . THR A 1 91 ? 6.916 15.423 -5.321 1.00 92.25 91 THR A C 1
ATOM 708 O O . THR A 1 91 ? 6.471 14.285 -5.432 1.00 92.25 91 THR A O 1
ATOM 711 N N . HIS A 1 92 ? 6.105 16.486 -5.264 1.00 89.19 92 HIS A N 1
ATOM 712 C CA . HIS A 1 92 ? 4.644 16.374 -5.131 1.00 89.19 92 HIS A CA 1
ATOM 713 C C . HIS A 1 92 ? 3.953 15.800 -6.385 1.00 89.19 92 HIS A C 1
ATOM 715 O O . HIS A 1 92 ? 2.757 15.526 -6.381 1.00 89.19 92 HIS A O 1
ATOM 721 N N . ASN A 1 93 ? 4.691 15.701 -7.489 1.00 90.00 93 ASN A N 1
ATOM 722 C CA . ASN A 1 93 ? 4.269 15.182 -8.787 1.00 90.00 93 ASN A CA 1
ATOM 723 C C . ASN A 1 93 ? 5.248 14.129 -9.330 1.00 90.00 93 ASN A C 1
ATOM 725 O O . ASN A 1 93 ? 5.214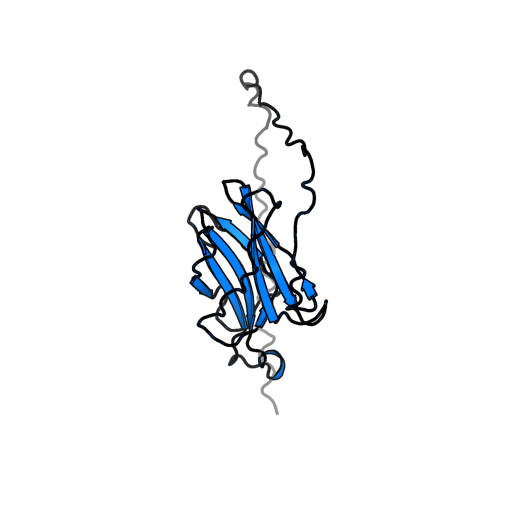 13.818 -10.520 1.00 90.00 93 ASN A O 1
ATOM 729 N N . GLY A 1 94 ? 6.176 13.675 -8.490 1.00 89.50 94 GLY A N 1
ATOM 730 C CA . GLY A 1 94 ? 7.225 12.749 -8.872 1.00 89.50 94 GLY A CA 1
ATOM 731 C C . GLY A 1 94 ? 6.712 11.318 -8.962 1.00 89.50 94 GLY A C 1
ATOM 732 O O . GLY A 1 94 ? 5.585 11.028 -8.540 1.00 89.50 94 GLY A O 1
ATOM 733 N N . PRO A 1 95 ? 7.545 10.412 -9.496 1.00 90.25 95 PRO A N 1
ATOM 734 C CA . PRO A 1 95 ? 7.298 8.993 -9.315 1.00 90.25 95 PRO A CA 1
ATOM 735 C C . PRO A 1 95 ? 7.237 8.676 -7.816 1.00 90.25 95 PRO A C 1
ATOM 737 O O . PRO A 1 95 ? 7.900 9.330 -7.009 1.00 90.25 95 PRO A O 1
ATOM 740 N N . GLY A 1 96 ? 6.448 7.669 -7.455 1.00 93.94 96 GLY A N 1
ATOM 741 C CA . GLY A 1 96 ? 6.544 7.105 -6.118 1.00 93.94 96 GLY A CA 1
ATOM 742 C C . GLY A 1 96 ? 7.873 6.383 -5.922 1.00 93.94 96 GLY A C 1
ATOM 743 O O . GLY A 1 96 ? 8.444 5.838 -6.869 1.00 93.94 96 GLY A O 1
ATOM 744 N N . GLU A 1 97 ? 8.375 6.420 -4.695 1.00 94.50 97 GLU A N 1
ATOM 745 C CA . GLU A 1 97 ? 9.533 5.641 -4.261 1.00 94.50 97 GLU A CA 1
ATOM 746 C C . GLU A 1 97 ? 9.051 4.427 -3.461 1.00 94.50 97 GLU A C 1
ATOM 748 O O . GLU A 1 97 ? 9.424 3.297 -3.763 1.00 94.50 97 GLU A O 1
ATOM 753 N N . HIS A 1 98 ? 8.130 4.651 -2.522 1.00 95.56 98 HIS A N 1
ATOM 754 C CA . HIS A 1 98 ? 7.495 3.618 -1.706 1.00 95.56 98 HIS A CA 1
ATOM 755 C C . HIS A 1 98 ? 6.013 3.935 -1.501 1.00 95.56 98 HIS A C 1
ATOM 757 O O . HIS A 1 98 ? 5.591 5.084 -1.649 1.00 95.56 98 HIS A O 1
ATOM 763 N N . VAL A 1 99 ? 5.234 2.942 -1.080 1.00 95.81 99 VAL A N 1
ATOM 764 C CA . VAL A 1 99 ? 3.934 3.177 -0.442 1.00 95.81 99 VAL A CA 1
ATOM 765 C C . VAL A 1 99 ? 3.989 2.716 1.011 1.00 95.81 99 VAL A C 1
ATOM 767 O O . VAL A 1 99 ? 4.513 1.641 1.307 1.00 95.81 99 VAL A O 1
ATOM 770 N N . SER A 1 100 ? 3.451 3.517 1.927 1.00 95.44 100 SER A N 1
ATOM 771 C CA . SER A 1 100 ? 3.442 3.202 3.361 1.00 95.44 100 SER A CA 1
ATOM 772 C C . SER A 1 100 ? 2.032 3.013 3.895 1.00 95.44 100 SER A C 1
ATOM 774 O O . SER A 1 100 ? 1.048 3.403 3.259 1.00 95.44 100 SER A O 1
ATOM 776 N N . ILE A 1 101 ? 1.945 2.431 5.091 1.00 94.94 101 ILE A N 1
ATOM 777 C CA . ILE A 1 101 ? 0.721 2.303 5.880 1.00 94.94 101 ILE A CA 1
ATOM 778 C C . ILE A 1 101 ? 0.970 2.604 7.364 1.00 94.94 101 ILE A C 1
ATOM 780 O O . ILE A 1 101 ? 2.033 2.314 7.914 1.00 94.94 101 ILE A O 1
ATOM 784 N N . VAL A 1 102 ? -0.055 3.122 8.033 1.00 93.38 102 VAL A N 1
ATOM 785 C CA . VAL A 1 102 ? -0.194 3.193 9.493 1.00 93.38 102 VAL A CA 1
ATOM 786 C C . VAL A 1 102 ? -1.571 2.690 9.909 1.00 93.38 102 VAL A C 1
ATOM 788 O O . VAL A 1 102 ? -2.510 2.665 9.108 1.00 93.38 102 VAL A O 1
ATOM 791 N N . LYS A 1 103 ? -1.720 2.336 11.188 1.00 93.81 103 LYS A N 1
ATOM 792 C CA . LYS A 1 103 ? -3.036 2.081 11.782 1.00 93.81 103 LYS A CA 1
ATOM 793 C C . LYS A 1 103 ? -3.283 2.889 13.045 1.00 93.81 103 LYS A C 1
ATOM 795 O O . LYS A 1 103 ? -2.348 3.224 13.773 1.00 93.81 103 LYS A O 1
ATOM 800 N N . SER A 1 104 ? -4.560 3.086 13.341 1.00 92.94 104 SER A N 1
ATOM 801 C CA . SER A 1 104 ? -5.056 3.608 14.609 1.00 92.94 104 SER A CA 1
ATOM 802 C C . SER A 1 104 ? -6.167 2.715 15.154 1.00 92.94 104 SER A C 1
ATOM 804 O O . SER A 1 104 ? -7.105 2.364 14.440 1.00 92.94 104 SER A O 1
ATOM 806 N N . ILE A 1 105 ? -6.077 2.379 16.441 1.00 94.50 105 ILE A N 1
ATOM 807 C CA . ILE A 1 105 ? -7.096 1.605 17.174 1.00 94.50 105 ILE A CA 1
ATOM 808 C C . ILE A 1 105 ? -7.970 2.485 18.080 1.00 94.50 105 ILE A C 1
ATOM 810 O O . ILE A 1 105 ? -8.856 1.990 18.770 1.00 94.50 105 ILE A O 1
ATOM 814 N N . ASP A 1 106 ? -7.713 3.792 18.098 1.00 90.88 106 ASP A N 1
ATOM 815 C CA . ASP A 1 106 ? -8.339 4.777 18.981 1.00 90.88 106 ASP A CA 1
ATOM 816 C C . ASP A 1 106 ? -8.966 5.933 18.186 1.00 90.88 106 ASP A C 1
ATOM 818 O O . ASP A 1 106 ? -9.024 7.072 18.646 1.00 90.88 106 ASP A O 1
ATOM 822 N N . ARG A 1 107 ? -9.492 5.616 16.992 1.00 87.38 107 ARG A N 1
ATOM 823 C CA . ARG A 1 107 ? -10.218 6.547 16.106 1.00 87.38 107 ARG A CA 1
ATOM 824 C C . ARG A 1 107 ? -9.373 7.745 15.654 1.00 87.38 107 ARG A C 1
ATOM 826 O O . ARG A 1 107 ? -9.886 8.849 15.492 1.00 87.38 107 ARG A O 1
ATOM 833 N N . GLY A 1 108 ? -8.084 7.511 15.441 1.00 87.62 108 GLY A N 1
ATOM 834 C CA . GLY A 1 108 ? -7.131 8.486 14.923 1.00 87.62 108 GLY A CA 1
ATOM 835 C C . GLY A 1 108 ? -6.461 9.355 15.984 1.00 87.62 108 GLY A C 1
ATOM 836 O O . GLY A 1 108 ? -5.755 10.291 15.614 1.00 87.62 108 GLY A O 1
ATOM 837 N N . VAL A 1 109 ? -6.651 9.064 17.277 1.00 85.25 109 VAL A N 1
ATOM 838 C CA . VAL A 1 109 ? -5.972 9.792 18.364 1.00 85.25 109 VAL A CA 1
ATOM 839 C C . VAL A 1 109 ? -4.473 9.486 18.371 1.00 85.25 109 VAL A C 1
ATOM 841 O O . VAL A 1 109 ? -3.664 10.397 18.545 1.00 85.25 109 VAL A O 1
ATOM 844 N N . SER A 1 110 ? -4.096 8.229 18.146 1.00 87.50 110 SER A N 1
ATOM 845 C CA . SER A 1 110 ? -2.713 7.793 17.982 1.00 87.50 110 SER A CA 1
ATOM 846 C C . SER A 1 110 ? -2.560 6.829 16.808 1.00 87.50 110 SER A C 1
ATOM 848 O O . SER A 1 110 ? -3.508 6.165 16.382 1.00 87.50 110 SER A O 1
ATOM 850 N N . TRP A 1 111 ? -1.341 6.781 16.274 1.00 90.19 111 TRP A N 1
ATOM 851 C CA . TRP A 1 111 ? -0.992 6.034 15.070 1.00 90.19 111 TRP A CA 1
ATOM 852 C C . TRP A 1 111 ? 0.283 5.227 15.302 1.00 90.19 111 TRP A C 1
ATOM 854 O O . TRP A 1 111 ? 1.151 5.627 16.081 1.00 90.19 111 TRP A O 1
ATOM 864 N N . THR A 1 112 ? 0.404 4.090 14.622 1.00 91.38 112 THR A N 1
ATOM 865 C CA . THR A 1 112 ? 1.673 3.355 14.557 1.00 91.38 112 THR A CA 1
ATOM 866 C C . THR A 1 112 ? 2.730 4.138 13.779 1.00 91.38 112 THR A C 1
ATOM 868 O O . THR A 1 112 ? 2.411 5.044 13.011 1.00 91.38 112 THR A O 1
ATOM 871 N N . THR A 1 113 ? 3.998 3.756 13.934 1.00 89.88 113 THR A N 1
ATOM 872 C CA . THR A 1 113 ? 5.057 4.175 13.005 1.00 89.88 113 THR A CA 1
ATOM 873 C C . THR A 1 113 ? 4.715 3.711 11.582 1.00 89.88 113 THR A C 1
ATOM 875 O O . THR A 1 113 ? 4.170 2.609 11.446 1.00 89.88 113 THR A O 1
ATOM 878 N N . PRO A 1 114 ? 5.010 4.516 10.542 1.00 91.69 114 PRO A N 1
ATOM 879 C CA . PRO A 1 114 ? 4.866 4.095 9.154 1.00 91.69 114 PRO A CA 1
ATOM 880 C C . PRO A 1 114 ? 5.608 2.804 8.860 1.00 91.69 114 PRO A C 1
ATOM 882 O O . PRO A 1 114 ? 6.728 2.589 9.326 1.00 91.69 114 PRO A O 1
ATOM 885 N N . PHE A 1 115 ? 4.960 1.965 8.069 1.00 92.69 115 PHE A N 1
ATOM 886 C CA . PHE A 1 115 ? 5.532 0.748 7.530 1.00 92.69 115 PHE A CA 1
ATOM 887 C C . PHE A 1 115 ? 5.486 0.821 6.005 1.00 92.69 115 PHE A C 1
ATOM 889 O O . PHE A 1 115 ? 4.399 0.954 5.439 1.00 92.69 115 PHE A O 1
ATOM 896 N N . ASP A 1 116 ? 6.644 0.732 5.355 1.00 94.31 116 ASP A N 1
ATOM 897 C CA . ASP A 1 116 ? 6.747 0.665 3.896 1.00 94.31 116 ASP A CA 1
ATOM 898 C C . ASP A 1 116 ? 6.363 -0.727 3.400 1.00 94.31 116 ASP A C 1
ATOM 900 O O . ASP A 1 116 ? 6.788 -1.739 3.960 1.00 94.31 116 ASP A O 1
ATOM 904 N N . MET A 1 117 ? 5.554 -0.789 2.344 1.00 95.88 117 MET A N 1
ATOM 905 C CA . MET A 1 117 ? 5.119 -2.061 1.782 1.00 95.88 117 MET A CA 1
ATOM 906 C C . MET A 1 117 ? 6.300 -2.889 1.273 1.00 95.88 117 MET A C 1
ATOM 908 O O . MET A 1 117 ? 7.215 -2.352 0.638 1.00 95.88 117 MET A O 1
ATOM 912 N N . PRO A 1 118 ? 6.275 -4.217 1.492 1.00 94.75 118 PRO A N 1
ATOM 913 C CA . PRO A 1 118 ? 7.309 -5.093 0.965 1.00 94.75 118 PRO A CA 1
ATOM 914 C C . PRO A 1 118 ? 7.322 -5.036 -0.560 1.00 94.75 118 PRO A C 1
ATOM 916 O O . PRO A 1 118 ? 6.273 -5.028 -1.194 1.00 94.75 118 PRO A O 1
ATOM 919 N N . MET A 1 119 ? 8.511 -5.065 -1.149 1.00 93.44 119 MET A N 1
ATOM 920 C CA . MET A 1 119 ? 8.659 -5.172 -2.597 1.00 93.44 119 MET A CA 1
ATOM 921 C C . MET A 1 119 ? 8.350 -6.598 -3.069 1.00 93.44 119 MET A C 1
ATOM 923 O O . MET A 1 119 ? 8.637 -7.584 -2.373 1.00 93.44 119 MET A O 1
ATOM 927 N N . TYR A 1 120 ? 7.784 -6.733 -4.264 1.00 90.94 120 TYR A N 1
ATOM 928 C CA . TYR A 1 120 ? 7.436 -8.016 -4.856 1.00 90.94 120 TYR A CA 1
ATOM 929 C C . TYR A 1 120 ? 8.667 -8.913 -4.990 1.00 90.94 120 TYR A C 1
ATOM 931 O O . TYR A 1 120 ? 9.640 -8.585 -5.669 1.00 90.94 120 TYR A O 1
ATOM 939 N N . ASN A 1 121 ? 8.625 -10.067 -4.316 1.00 86.50 121 ASN A N 1
ATOM 940 C CA . ASN A 1 121 ? 9.715 -11.045 -4.261 1.00 86.50 121 ASN A CA 1
ATOM 941 C C . ASN A 1 121 ? 11.097 -10.452 -3.903 1.00 86.50 121 ASN A C 1
ATOM 943 O O . ASN A 1 121 ? 12.124 -11.010 -4.289 1.00 86.50 121 ASN A O 1
ATOM 947 N N . GLY A 1 122 ? 11.134 -9.338 -3.159 1.00 85.44 122 GLY A N 1
ATOM 948 C CA . GLY A 1 122 ? 12.377 -8.681 -2.741 1.00 85.44 122 GLY A CA 1
ATOM 949 C C . GLY A 1 122 ? 13.160 -8.009 -3.874 1.00 85.44 122 GLY A C 1
ATOM 950 O O . GLY A 1 122 ? 14.356 -7.761 -3.716 1.00 85.44 122 GLY A O 1
ATOM 951 N N . LEU A 1 123 ? 12.521 -7.744 -5.017 1.00 83.81 123 LEU A N 1
ATOM 952 C CA . LEU A 1 123 ? 13.105 -6.935 -6.087 1.00 83.81 123 LEU A CA 1
ATOM 953 C C . LEU A 1 123 ? 13.287 -5.492 -5.608 1.00 83.81 123 LEU A C 1
ATOM 955 O O . LEU A 1 123 ? 12.494 -5.017 -4.814 1.00 83.81 123 LEU A O 1
ATOM 959 N N . ASN A 1 124 ? 14.318 -4.788 -6.081 1.00 90.00 124 ASN A N 1
ATOM 960 C CA . ASN A 1 124 ? 14.527 -3.380 -5.730 1.00 90.00 124 ASN A CA 1
ATOM 961 C C . ASN A 1 124 ? 13.709 -2.474 -6.662 1.00 90.00 124 ASN A C 1
ATOM 963 O O . ASN A 1 124 ? 14.217 -1.964 -7.664 1.00 90.00 124 ASN A O 1
ATOM 967 N N . THR A 1 125 ? 12.426 -2.351 -6.358 1.00 94.75 125 THR A N 1
ATOM 968 C CA . THR A 1 125 ? 11.412 -1.662 -7.161 1.00 94.75 125 THR A CA 1
ATOM 969 C C . THR A 1 125 ? 11.034 -0.321 -6.542 1.00 94.75 125 THR A C 1
ATOM 971 O O . THR A 1 125 ? 11.427 0.022 -5.430 1.00 94.75 125 THR A O 1
ATOM 974 N N . ARG A 1 126 ? 10.263 0.456 -7.293 1.00 96.06 126 ARG A N 1
ATOM 975 C CA . ARG A 1 126 ? 9.536 1.632 -6.828 1.00 96.06 126 ARG A CA 1
ATOM 976 C C . ARG A 1 126 ? 8.052 1.323 -6.770 1.00 96.06 126 ARG A C 1
ATOM 978 O O . ARG A 1 126 ? 7.583 0.470 -7.523 1.00 96.06 126 ARG A O 1
ATOM 985 N N . GLN A 1 127 ? 7.337 2.027 -5.898 1.00 96.38 127 GLN A N 1
ATOM 986 C CA . GLN A 1 127 ? 5.910 1.810 -5.655 1.00 96.38 127 GLN A CA 1
ATOM 987 C C . GLN A 1 127 ? 5.117 3.121 -5.731 1.00 96.38 127 GLN A C 1
ATOM 989 O O . GLN A 1 127 ? 5.638 4.175 -5.372 1.00 96.38 127 GLN A O 1
ATOM 994 N N . SER A 1 128 ? 3.861 3.076 -6.181 1.00 95.81 128 SER A N 1
ATOM 995 C CA . SER A 1 128 ? 2.986 4.252 -6.328 1.00 95.81 128 SER A CA 1
ATOM 996 C C . SER A 1 128 ? 1.507 3.857 -6.303 1.00 95.81 128 SER A C 1
ATOM 998 O O . SER A 1 128 ? 1.183 2.675 -6.271 1.00 95.81 128 SER A O 1
ATOM 1000 N N . ASP A 1 129 ? 0.633 4.864 -6.330 1.00 94.25 129 ASP A N 1
ATOM 1001 C CA . ASP A 1 129 ? -0.807 4.732 -6.590 1.00 94.25 129 ASP A CA 1
ATOM 1002 C C . ASP A 1 129 ? -1.548 3.776 -5.636 1.00 94.25 129 ASP A C 1
ATOM 1004 O O . ASP A 1 129 ? -2.303 2.910 -6.051 1.00 94.25 129 ASP A O 1
ATOM 1008 N N . PRO A 1 130 ? -1.372 3.947 -4.318 1.00 94.94 130 PRO A N 1
ATOM 1009 C CA . PRO A 1 130 ? -1.932 3.048 -3.318 1.00 94.94 130 PRO A CA 1
ATOM 1010 C C . PRO A 1 130 ? -3.456 2.843 -3.431 1.00 94.94 130 PRO A C 1
ATOM 1012 O O . PRO A 1 130 ? -4.206 3.789 -3.663 1.00 94.94 130 PRO A O 1
ATOM 1015 N N . TRP A 1 131 ? -3.935 1.631 -3.119 1.00 96.06 131 TRP A N 1
ATOM 1016 C CA . TRP A 1 131 ? -5.348 1.330 -2.858 1.00 96.06 131 TRP A CA 1
ATOM 1017 C C . TRP A 1 131 ? -5.538 0.339 -1.703 1.00 96.06 131 TRP A C 1
ATOM 1019 O O . TRP A 1 131 ? -5.036 -0.784 -1.737 1.00 96.06 131 TRP A O 1
ATOM 1029 N N . LEU A 1 132 ? -6.319 0.722 -0.689 1.00 95.44 132 LEU A N 1
ATOM 1030 C CA . LEU A 1 132 ? -6.568 -0.088 0.510 1.00 95.44 132 LEU A CA 1
ATOM 1031 C C . LEU A 1 132 ? -7.971 -0.703 0.519 1.00 95.44 132 LEU A C 1
ATOM 1033 O O . LEU A 1 132 ? -8.952 -0.047 0.172 1.00 95.44 132 LEU A O 1
ATOM 1037 N N . PHE A 1 133 ? -8.075 -1.945 0.995 1.00 96.00 133 PHE A N 1
ATOM 1038 C CA . PHE A 1 133 ? -9.350 -2.631 1.198 1.00 96.00 133 PHE A CA 1
ATOM 1039 C C . PHE A 1 133 ? -9.305 -3.531 2.436 1.00 96.00 133 PHE A C 1
ATOM 1041 O O . PHE A 1 133 ? -8.408 -4.362 2.578 1.00 96.00 133 PHE A O 1
ATOM 1048 N N . TRP A 1 134 ? -10.280 -3.391 3.334 1.00 96.19 134 TRP A N 1
ATOM 1049 C CA . TRP A 1 134 ? -10.449 -4.296 4.472 1.00 96.19 134 TRP A CA 1
ATOM 1050 C C . TRP A 1 134 ? -11.433 -5.405 4.116 1.00 96.19 134 TRP A C 1
ATOM 1052 O O . TRP A 1 134 ? -12.544 -5.127 3.669 1.00 96.19 134 TRP A O 1
ATOM 1062 N N . TYR A 1 135 ? -11.048 -6.657 4.351 1.00 95.62 135 TYR A N 1
ATOM 1063 C CA . TYR A 1 135 ? -11.927 -7.803 4.153 1.00 95.62 135 TYR A CA 1
ATOM 1064 C C . TYR A 1 135 ? -11.542 -8.958 5.071 1.00 95.62 135 TYR A C 1
ATOM 1066 O O . TYR A 1 135 ? -10.379 -9.366 5.117 1.00 95.62 135 TYR A O 1
ATOM 1074 N N . ASN A 1 136 ? -12.532 -9.518 5.772 1.00 93.81 136 ASN A N 1
ATOM 1075 C CA . ASN A 1 136 ? -12.389 -10.714 6.605 1.00 93.81 136 ASN A CA 1
ATOM 1076 C C . ASN A 1 136 ? -11.146 -10.667 7.520 1.00 93.81 136 ASN A C 1
ATOM 1078 O O . ASN A 1 136 ? -10.241 -11.502 7.427 1.00 93.81 136 ASN A O 1
ATOM 1082 N N . GLN A 1 137 ? -11.082 -9.642 8.377 1.00 94.38 137 GLN A N 1
ATOM 1083 C CA . GLN A 1 137 ? -9.998 -9.424 9.351 1.00 94.38 137 GLN A CA 1
ATOM 1084 C C . GLN A 1 137 ? -8.600 -9.182 8.752 1.00 94.38 137 GLN A C 1
ATOM 1086 O O . GLN A 1 137 ? -7.597 -9.188 9.472 1.00 94.38 137 GLN A O 1
ATOM 1091 N N . SER A 1 138 ? -8.529 -8.966 7.440 1.00 95.88 138 SER A N 1
ATOM 1092 C CA . SER A 1 138 ? -7.291 -8.723 6.710 1.00 95.88 138 SER A CA 1
ATOM 1093 C C . SER A 1 138 ? -7.347 -7.371 6.015 1.00 95.88 138 SER A C 1
ATOM 1095 O O . SER A 1 138 ? -8.390 -6.960 5.502 1.00 95.88 138 SER A O 1
ATOM 1097 N N . ILE A 1 139 ? -6.198 -6.708 5.964 1.00 97.19 139 ILE A N 1
ATOM 1098 C CA . ILE A 1 139 ? -5.995 -5.536 5.127 1.00 97.19 139 ILE A CA 1
ATOM 1099 C C . ILE A 1 139 ? -5.311 -5.977 3.835 1.00 97.19 139 ILE A C 1
ATOM 1101 O O . ILE A 1 139 ? -4.358 -6.761 3.852 1.00 97.19 139 ILE A O 1
ATOM 1105 N N . TYR A 1 140 ? -5.823 -5.480 2.720 1.00 96.75 140 TYR A N 1
ATOM 1106 C CA . TYR A 1 140 ? -5.259 -5.657 1.394 1.00 96.75 140 TYR A CA 1
ATOM 1107 C C . TYR A 1 140 ? -4.821 -4.298 0.875 1.00 96.75 140 TYR A C 1
ATOM 1109 O O . TYR A 1 140 ? -5.531 -3.304 1.043 1.00 96.75 140 TYR A O 1
ATOM 1117 N N . TYR A 1 141 ? -3.653 -4.272 0.251 1.00 96.75 141 TYR A N 1
ATOM 1118 C CA . TYR A 1 141 ? -3.018 -3.067 -0.237 1.00 96.75 141 TYR A CA 1
ATOM 1119 C C . TYR A 1 141 ? -2.526 -3.305 -1.665 1.00 96.75 141 TYR A C 1
ATOM 1121 O O . TYR A 1 141 ? -1.534 -4.002 -1.864 1.00 96.75 141 TYR A O 1
ATOM 1129 N N . ALA A 1 142 ? -3.250 -2.775 -2.649 1.00 96.00 142 ALA A N 1
ATOM 1130 C CA . ALA A 1 142 ? -2.799 -2.746 -4.033 1.00 96.00 142 ALA A CA 1
ATOM 1131 C C . ALA A 1 142 ? -1.924 -1.508 -4.277 1.00 96.00 142 ALA A C 1
ATOM 1133 O O . ALA A 1 142 ? -2.176 -0.456 -3.687 1.00 96.00 142 ALA A O 1
ATOM 1134 N N . TYR A 1 143 ? -0.893 -1.651 -5.100 1.00 96.12 143 TYR A N 1
ATOM 1135 C CA . TYR A 1 143 ? -0.036 -0.554 -5.545 1.00 96.12 143 TYR A CA 1
ATOM 1136 C C . TYR A 1 143 ? 0.630 -0.906 -6.878 1.00 96.12 143 TYR A C 1
ATOM 1138 O O . TYR A 1 143 ? 0.925 -2.076 -7.161 1.00 96.12 143 TYR A O 1
ATOM 1146 N N . ILE A 1 144 ? 0.925 0.113 -7.677 1.00 95.62 144 ILE A N 1
ATOM 1147 C CA . ILE A 1 144 ? 1.780 0.001 -8.853 1.00 95.62 144 ILE A CA 1
ATOM 1148 C C . ILE A 1 144 ? 3.207 -0.249 -8.386 1.00 95.62 144 ILE A C 1
ATOM 1150 O O . ILE A 1 144 ? 3.692 0.407 -7.468 1.00 95.62 144 ILE A O 1
ATOM 1154 N N . GLU A 1 145 ? 3.898 -1.169 -9.050 1.00 95.31 145 GLU A N 1
ATOM 1155 C CA . GLU A 1 145 ? 5.273 -1.526 -8.742 1.00 95.31 145 GLU A CA 1
ATOM 1156 C C . GLU A 1 145 ? 6.104 -1.696 -10.016 1.00 95.31 145 GLU A C 1
ATOM 1158 O O . GLU A 1 145 ? 5.684 -2.366 -10.963 1.00 95.31 145 GLU A O 1
ATOM 1163 N N . TRP A 1 146 ? 7.289 -1.084 -10.060 1.00 94.75 146 TRP A N 1
ATOM 1164 C CA . TRP A 1 146 ? 8.161 -1.146 -11.234 1.00 94.75 146 TRP A CA 1
ATOM 1165 C C . TRP A 1 146 ? 9.646 -1.076 -10.884 1.00 94.75 146 TRP A C 1
ATOM 1167 O O . TRP A 1 146 ? 10.045 -0.469 -9.894 1.00 94.75 146 TRP A O 1
ATOM 1177 N N . GLU A 1 147 ? 10.495 -1.654 -11.728 1.00 93.69 147 GLU A N 1
ATOM 1178 C CA . GLU A 1 147 ? 11.940 -1.421 -11.651 1.00 93.69 147 GLU A CA 1
ATOM 1179 C C . GLU A 1 147 ? 12.290 -0.019 -12.181 1.00 93.69 147 GLU A C 1
ATOM 1181 O O . GLU A 1 147 ? 11.766 0.373 -13.227 1.00 93.69 147 GLU A O 1
ATOM 1186 N N . PRO A 1 148 ? 13.200 0.744 -11.540 1.00 91.19 148 PRO A N 1
ATOM 1187 C CA . PRO A 1 148 ? 13.534 2.116 -11.949 1.00 91.19 148 PRO A CA 1
ATOM 1188 C C . PRO A 1 148 ? 13.900 2.281 -13.434 1.00 91.19 148 PRO A C 1
ATOM 1190 O O . PRO A 1 148 ? 13.586 3.299 -14.051 1.00 91.19 148 PRO A O 1
ATOM 1193 N N . ASP A 1 149 ? 14.521 1.257 -14.018 1.00 90.44 149 ASP A N 1
ATOM 1194 C CA . ASP A 1 149 ? 14.978 1.236 -15.407 1.00 90.44 149 ASP A CA 1
ATOM 1195 C C . ASP A 1 149 ? 13.847 1.066 -16.438 1.00 90.44 149 ASP A C 1
ATOM 1197 O O . ASP A 1 149 ? 14.045 1.358 -17.623 1.00 90.44 149 ASP A O 1
ATOM 1201 N N . TYR A 1 150 ? 12.644 0.672 -16.005 1.00 88.75 150 TYR A N 1
ATOM 1202 C CA . TYR A 1 150 ? 11.483 0.439 -16.870 1.00 88.75 150 TYR A CA 1
ATOM 1203 C C . TYR A 1 150 ? 11.164 1.644 -17.775 1.00 88.75 150 TYR A C 1
ATOM 1205 O O . TYR A 1 150 ? 10.999 1.495 -18.989 1.00 88.75 150 TYR A O 1
ATOM 1213 N N . PHE A 1 151 ? 11.160 2.859 -17.215 1.00 85.75 151 PHE A N 1
ATOM 1214 C CA . PHE A 1 151 ? 10.879 4.091 -17.966 1.00 85.75 151 PHE A CA 1
ATOM 1215 C C . PHE A 1 151 ? 12.050 4.586 -18.822 1.00 85.75 151 PHE A C 1
ATOM 1217 O O . PHE A 1 151 ? 11.865 5.455 -19.675 1.00 85.75 151 PHE A O 1
ATOM 1224 N N . THR A 1 152 ? 13.248 4.044 -18.609 1.00 87.69 152 THR A N 1
ATOM 1225 C CA . THR A 1 152 ? 14.441 4.407 -19.380 1.00 87.69 152 THR A CA 1
ATOM 1226 C C . THR A 1 152 ? 14.540 3.572 -20.651 1.00 87.69 152 THR A C 1
ATOM 1228 O O . THR A 1 152 ? 14.887 4.100 -21.710 1.00 87.69 152 THR A O 1
ATOM 1231 N N . TYR A 1 153 ? 14.222 2.277 -20.566 1.00 82.88 153 TYR A N 1
ATOM 1232 C CA . TYR A 1 153 ? 14.511 1.325 -21.640 1.00 82.88 153 TYR A CA 1
ATOM 1233 C C . TYR A 1 153 ? 13.280 0.732 -22.339 1.00 82.88 153 TYR A C 1
ATOM 1235 O O . TYR A 1 153 ? 13.464 0.078 -23.360 1.00 82.88 153 TYR A O 1
ATOM 1243 N N . PHE A 1 154 ? 12.047 0.999 -21.880 1.00 73.69 154 PHE A N 1
ATOM 1244 C CA . PHE A 1 154 ? 10.781 0.569 -22.514 1.00 73.69 154 PHE A CA 1
ATOM 1245 C C . PHE A 1 154 ? 10.815 -0.861 -23.094 1.00 73.69 154 PHE A C 1
ATOM 1247 O O . PHE A 1 154 ? 10.340 -1.114 -24.206 1.00 73.69 154 PHE A O 1
ATOM 1254 N N . THR A 1 155 ? 11.391 -1.803 -22.345 1.00 79.44 155 THR A N 1
ATOM 1255 C CA . THR A 1 155 ? 11.365 -3.237 -22.660 1.00 79.44 155 THR A CA 1
ATOM 1256 C C . THR A 1 155 ? 10.429 -3.960 -21.697 1.00 79.44 155 THR A C 1
ATOM 1258 O O . THR A 1 155 ? 10.058 -3.433 -20.651 1.00 79.44 155 THR A O 1
ATOM 1261 N N . THR A 1 156 ? 10.042 -5.185 -22.045 1.00 79.56 156 THR A N 1
ATOM 1262 C CA . THR A 1 156 ? 9.261 -6.071 -21.166 1.00 79.56 156 THR A CA 1
ATOM 1263 C C . THR A 1 156 ? 10.132 -6.850 -20.180 1.00 79.56 156 THR A C 1
ATOM 1265 O O . THR A 1 156 ? 9.621 -7.724 -19.490 1.00 79.56 156 THR A O 1
ATOM 1268 N N . ASP A 1 157 ? 11.441 -6.591 -20.156 1.00 86.56 157 ASP A N 1
ATOM 1269 C CA . ASP A 1 157 ? 12.389 -7.347 -19.328 1.00 86.56 157 ASP A CA 1
ATOM 1270 C C . ASP A 1 157 ? 12.421 -6.850 -17.878 1.00 86.56 157 ASP A C 1
ATOM 1272 O O . ASP A 1 157 ? 12.960 -7.532 -17.010 1.00 86.56 157 ASP A O 1
ATOM 1276 N N . TYR A 1 158 ? 11.842 -5.675 -17.631 1.00 90.19 158 TYR A N 1
ATOM 1277 C CA . TYR A 1 158 ? 11.735 -5.055 -16.319 1.00 90.19 158 TYR A CA 1
ATOM 1278 C C . TYR A 1 158 ? 10.357 -5.307 -15.722 1.00 90.19 158 TYR A C 1
ATOM 1280 O O . TYR A 1 158 ? 9.344 -5.207 -16.425 1.00 90.19 158 TYR A O 1
ATOM 1288 N N . LEU A 1 159 ? 10.312 -5.560 -14.415 1.00 91.94 159 LEU A N 1
ATOM 1289 C CA . LEU A 1 159 ? 9.057 -5.624 -13.686 1.00 91.94 159 LEU A CA 1
ATOM 1290 C C . LEU A 1 159 ? 8.312 -4.295 -13.829 1.00 91.94 159 LEU A C 1
ATOM 1292 O O . LEU A 1 159 ? 8.851 -3.217 -13.573 1.00 91.94 159 LEU A O 1
ATOM 1296 N N . SER A 1 160 ? 7.049 -4.397 -14.209 1.00 92.81 160 SER A N 1
ATOM 1297 C CA . SER A 1 160 ? 6.077 -3.314 -14.177 1.00 92.81 160 SER A CA 1
ATOM 1298 C C . SER A 1 160 ? 4.715 -3.967 -13.993 1.00 92.81 160 SER A C 1
ATOM 1300 O O . SER A 1 160 ? 4.268 -4.697 -14.876 1.00 92.81 160 SER A O 1
ATOM 1302 N N . GLN A 1 161 ? 4.094 -3.793 -12.829 1.00 93.38 161 GLN A N 1
ATOM 1303 C CA . GLN A 1 161 ? 2.864 -4.496 -12.478 1.00 93.38 161 GLN A CA 1
ATOM 1304 C C . GLN A 1 161 ? 2.012 -3.747 -11.457 1.00 93.38 161 GLN A C 1
ATOM 1306 O O . GLN A 1 161 ? 2.439 -2.744 -10.894 1.00 93.38 161 GLN A O 1
ATOM 1311 N N . VAL A 1 162 ? 0.820 -4.281 -11.196 1.00 95.19 162 VAL A N 1
ATOM 1312 C CA . VAL A 1 162 ? 0.114 -4.037 -9.935 1.00 95.19 162 VAL A CA 1
ATOM 1313 C C . VAL A 1 162 ? 0.443 -5.188 -8.990 1.00 95.19 162 VAL A C 1
ATOM 1315 O O . VAL A 1 162 ? 0.314 -6.358 -9.364 1.00 95.19 162 VAL A O 1
ATOM 1318 N N . THR A 1 163 ? 0.853 -4.862 -7.772 1.00 95.06 163 THR A N 1
ATOM 1319 C CA . THR A 1 163 ? 1.101 -5.813 -6.686 1.00 95.06 163 THR A CA 1
ATOM 1320 C C . THR A 1 163 ? 0.011 -5.655 -5.638 1.00 95.06 163 THR A C 1
ATOM 1322 O O . THR A 1 163 ? -0.391 -4.541 -5.323 1.00 95.06 163 THR A O 1
ATOM 1325 N N . VAL A 1 164 ? -0.464 -6.766 -5.073 1.00 95.44 164 VAL A N 1
ATOM 1326 C CA . VAL A 1 164 ? -1.345 -6.760 -3.899 1.00 95.44 164 VAL A CA 1
ATOM 1327 C C . VAL A 1 164 ? -0.601 -7.367 -2.723 1.00 95.44 164 VAL A C 1
ATOM 1329 O O . VAL A 1 164 ? -0.187 -8.527 -2.766 1.00 95.44 164 VAL A O 1
ATOM 1332 N N . ALA A 1 165 ? -0.456 -6.592 -1.654 1.00 96.00 165 ALA A N 1
ATOM 1333 C CA . ALA A 1 165 ? 0.028 -7.056 -0.367 1.00 96.00 165 ALA A CA 1
ATOM 1334 C C . ALA A 1 165 ? -1.150 -7.329 0.574 1.00 96.00 165 ALA A C 1
ATOM 1336 O O . ALA A 1 165 ? -2.127 -6.584 0.612 1.00 96.00 165 ALA A O 1
ATOM 1337 N N . LYS A 1 166 ? -1.053 -8.398 1.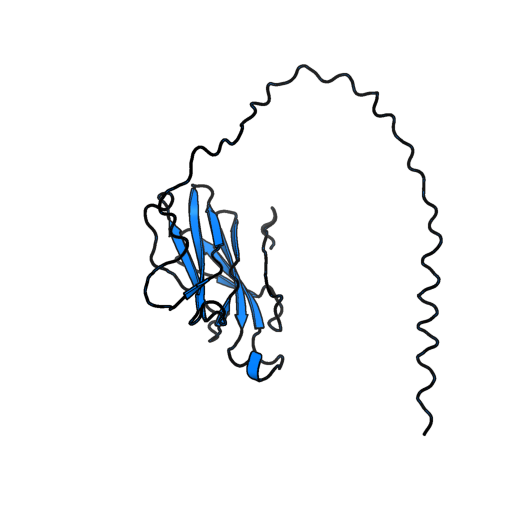358 1.00 96.25 166 LYS A N 1
ATOM 1338 C CA . LYS A 1 166 ? -2.041 -8.780 2.369 1.00 96.25 166 LYS A CA 1
ATOM 1339 C C . LYS A 1 166 ? -1.371 -8.889 3.727 1.00 96.25 166 LYS A C 1
ATOM 1341 O O . LYS A 1 166 ? -0.335 -9.543 3.834 1.00 96.25 166 LYS A O 1
ATOM 1346 N N . SER A 1 167 ? -2.017 -8.345 4.752 1.00 97.12 167 SER A N 1
ATOM 1347 C CA . SER A 1 167 ? -1.659 -8.557 6.154 1.00 97.12 167 SER A CA 1
ATOM 1348 C C . SER A 1 167 ? -2.893 -8.858 6.994 1.00 97.12 167 SER A C 1
ATOM 1350 O O . SER A 1 167 ? -4.020 -8.497 6.637 1.00 97.12 167 SER A O 1
ATOM 1352 N N . SER A 1 168 ? -2.689 -9.500 8.141 1.00 93.00 168 SER A N 1
ATOM 1353 C CA . SER A 1 168 ? -3.644 -9.397 9.241 1.00 93.00 168 SER A CA 1
ATOM 1354 C C . SER A 1 168 ? -3.755 -7.939 9.701 1.00 93.00 168 SER A C 1
ATOM 1356 O O . SER A 1 168 ? -2.853 -7.130 9.503 1.00 93.00 168 SER A O 1
ATOM 1358 N N . GLY A 1 169 ? -4.856 -7.569 10.359 1.00 84.44 169 GLY A N 1
ATOM 1359 C CA . GLY A 1 169 ? -5.041 -6.196 10.860 1.00 84.44 169 GLY A CA 1
ATOM 1360 C C . GLY A 1 169 ? -3.995 -5.704 11.880 1.00 84.44 169 GLY A C 1
ATOM 1361 O O . GLY A 1 169 ? -4.073 -4.569 12.354 1.00 84.44 169 GLY A O 1
ATOM 1362 N N . ASP A 1 170 ? -3.018 -6.530 12.257 1.00 89.06 170 ASP A N 1
ATOM 1363 C CA . ASP A 1 170 ? -1.916 -6.141 13.125 1.00 89.06 170 ASP A CA 1
ATOM 1364 C C . ASP A 1 170 ? -0.718 -5.507 12.387 1.00 89.06 170 ASP A C 1
ATOM 1366 O O . ASP A 1 170 ? 0.039 -4.793 13.049 1.00 89.06 170 ASP A O 1
ATOM 1370 N N . LEU A 1 171 ? -0.632 -5.646 11.055 1.00 92.94 171 LEU A N 1
ATOM 1371 C CA . LEU A 1 171 ? 0.422 -5.126 10.165 1.00 92.94 171 LEU A CA 1
ATOM 1372 C C . LEU A 1 171 ? 1.821 -5.727 10.387 1.00 92.94 171 LEU A C 1
ATOM 1374 O O . LEU A 1 171 ? 2.814 -5.113 9.998 1.00 92.94 171 LEU A O 1
ATOM 1378 N N . THR A 1 172 ? 1.925 -6.889 11.038 1.00 92.00 172 THR A N 1
ATOM 1379 C CA . THR A 1 172 ? 3.225 -7.471 11.425 1.00 92.00 172 THR A CA 1
ATOM 1380 C C . THR A 1 172 ? 3.876 -8.284 10.312 1.00 92.00 172 THR A C 1
ATOM 1382 O O . THR A 1 172 ? 5.094 -8.260 10.171 1.00 92.00 172 THR A O 1
ATOM 1385 N N . GLU A 1 173 ? 3.069 -8.968 9.506 1.00 94.25 173 GLU A N 1
ATOM 1386 C CA . GLU A 1 173 ? 3.519 -9.860 8.439 1.00 94.25 173 GLU A CA 1
ATOM 1387 C C . GLU A 1 173 ? 2.751 -9.577 7.153 1.00 94.25 173 GLU A C 1
ATOM 1389 O O . GLU A 1 173 ? 1.548 -9.304 7.185 1.00 94.25 173 GLU A O 1
ATOM 1394 N N . TRP A 1 174 ? 3.438 -9.672 6.015 1.00 96.25 174 TRP A N 1
ATOM 1395 C CA . TRP A 1 174 ? 2.866 -9.357 4.710 1.00 96.25 174 TRP A CA 1
ATOM 1396 C C . TRP A 1 174 ? 3.180 -10.438 3.685 1.00 96.25 174 TRP A C 1
ATOM 1398 O O . TRP A 1 174 ? 4.313 -10.899 3.562 1.00 96.25 174 TRP A O 1
ATOM 1408 N N . THR A 1 175 ? 2.174 -10.802 2.896 1.00 95.50 175 THR A N 1
ATOM 1409 C CA . THR A 1 175 ? 2.336 -11.652 1.710 1.00 95.50 175 THR A CA 1
ATOM 1410 C C . THR A 1 175 ? 1.977 -10.859 0.467 1.00 95.50 175 THR A C 1
ATOM 1412 O O . THR A 1 175 ? 0.925 -10.220 0.456 1.00 95.50 175 THR A O 1
ATOM 1415 N N . THR A 1 176 ? 2.801 -10.925 -0.576 1.00 95.25 176 THR A N 1
ATOM 1416 C CA . THR A 1 176 ? 2.553 -10.240 -1.851 1.00 95.25 176 THR A CA 1
ATOM 1417 C C . THR A 1 176 ? 2.122 -11.213 -2.943 1.00 95.25 176 THR A C 1
ATOM 1419 O O . THR A 1 176 ? 2.515 -12.381 -2.961 1.00 95.25 176 THR A O 1
ATOM 1422 N N . ALA A 1 177 ? 1.303 -10.722 -3.866 1.00 93.12 177 ALA A N 1
ATOM 1423 C CA . ALA A 1 177 ? 0.889 -11.425 -5.070 1.00 93.12 177 ALA A CA 1
ATOM 1424 C C . ALA A 1 177 ? 0.860 -10.452 -6.259 1.00 93.12 177 ALA A C 1
ATOM 1426 O O . ALA A 1 177 ? 0.512 -9.282 -6.077 1.00 93.12 177 ALA A O 1
ATOM 1427 N N . PRO A 1 178 ? 1.203 -10.913 -7.474 1.00 92.44 178 PRO A N 1
ATOM 1428 C CA . PRO A 1 178 ? 1.059 -10.093 -8.665 1.00 92.44 178 PRO A CA 1
ATOM 1429 C C . PRO A 1 178 ? -0.425 -10.053 -9.070 1.00 92.44 178 PRO A C 1
ATOM 1431 O O . PRO A 1 178 ? -1.069 -11.098 -9.179 1.00 92.44 178 PRO A O 1
ATOM 1434 N N . ALA A 1 179 ? -0.974 -8.859 -9.292 1.00 89.50 179 ALA A N 1
ATOM 1435 C CA . ALA A 1 179 ? -2.324 -8.666 -9.835 1.00 89.50 179 ALA A CA 1
ATOM 1436 C C . ALA A 1 179 ? -2.319 -8.434 -11.356 1.00 89.50 179 ALA A C 1
ATOM 1438 O O . ALA A 1 179 ? -3.350 -8.568 -12.014 1.00 89.50 179 ALA A O 1
ATOM 1439 N N . THR A 1 180 ? -1.153 -8.148 -11.938 1.00 86.88 180 THR A N 1
ATOM 1440 C CA . THR A 1 180 ? -0.925 -8.195 -13.388 1.00 86.88 180 THR A CA 1
ATOM 1441 C C . THR A 1 180 ? 0.245 -9.125 -13.717 1.00 86.88 180 THR A C 1
ATOM 1443 O O . THR A 1 180 ? 0.952 -9.600 -12.837 1.00 86.88 180 THR A O 1
ATOM 1446 N N . ASN A 1 181 ? 0.456 -9.433 -14.998 1.00 82.62 181 ASN A N 1
ATOM 1447 C CA . ASN A 1 181 ? 1.420 -10.455 -15.432 1.00 82.62 181 ASN A CA 1
ATOM 1448 C C . ASN A 1 181 ? 2.891 -9.977 -15.449 1.00 82.62 181 ASN A C 1
ATOM 1450 O O . ASN A 1 181 ? 3.650 -10.399 -1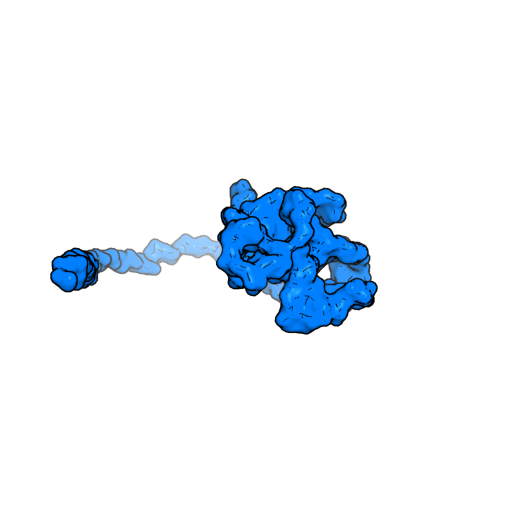6.319 1.00 82.62 181 ASN A O 1
ATOM 1454 N N . GLY A 1 182 ? 3.299 -9.080 -14.546 1.00 78.44 182 GLY A N 1
ATOM 1455 C CA . GLY A 1 182 ? 4.691 -8.616 -14.431 1.00 78.44 182 GLY A CA 1
ATOM 1456 C C . GLY A 1 182 ? 5.177 -7.670 -15.539 1.00 78.44 182 GLY A C 1
ATOM 1457 O O . GLY A 1 182 ? 6.287 -7.153 -15.447 1.00 78.44 182 GLY A O 1
ATOM 1458 N N . SER A 1 183 ? 4.370 -7.437 -16.576 1.00 81.88 183 SER A N 1
ATOM 1459 C CA . SER A 1 183 ? 4.669 -6.513 -17.670 1.00 81.88 183 SER A CA 1
ATOM 1460 C C . SER A 1 183 ? 3.520 -5.533 -17.855 1.00 81.88 183 SER A C 1
ATOM 1462 O O . SER A 1 183 ? 2.401 -5.947 -18.176 1.00 81.88 183 SER A O 1
ATOM 1464 N N . TYR A 1 184 ? 3.842 -4.246 -17.744 1.00 84.00 184 TYR A N 1
ATOM 1465 C CA . TYR A 1 184 ? 2.906 -3.128 -17.757 1.00 84.00 184 TYR A CA 1
ATOM 1466 C C . TYR A 1 184 ? 1.926 -3.112 -16.569 1.00 84.00 184 TYR A C 1
ATOM 1468 O O . TYR A 1 184 ? 1.559 -4.126 -15.969 1.00 84.00 184 TYR A O 1
ATOM 1476 N N . PHE A 1 185 ? 1.420 -1.918 -16.286 1.00 86.56 185 PHE A N 1
ATOM 1477 C CA . PHE A 1 185 ? 0.334 -1.694 -15.341 1.00 86.56 185 PHE A CA 1
ATOM 1478 C C . PHE A 1 185 ? -0.706 -0.747 -15.941 1.00 86.56 185 PHE A C 1
ATOM 1480 O O . PHE A 1 185 ? -0.428 0.001 -16.883 1.00 86.56 185 PHE A O 1
ATOM 1487 N N . ALA A 1 186 ? -1.915 -0.798 -15.389 1.00 80.69 186 ALA A N 1
ATOM 1488 C CA . ALA A 1 186 ? -2.898 0.256 -15.568 1.00 80.69 186 ALA A CA 1
ATOM 1489 C C . ALA A 1 186 ? -2.672 1.295 -14.467 1.00 80.69 186 ALA A C 1
ATOM 1491 O O . ALA A 1 186 ? -2.590 0.931 -13.300 1.00 80.69 186 ALA A O 1
ATOM 1492 N N . ASP A 1 187 ? -2.538 2.559 -14.856 1.00 80.31 187 ASP A N 1
ATOM 1493 C CA . ASP A 1 187 ? -2.445 3.677 -13.917 1.00 80.31 187 ASP A CA 1
ATOM 1494 C C . ASP A 1 187 ? -3.839 3.969 -13.332 1.00 80.31 187 ASP A C 1
ATOM 1496 O O . ASP A 1 187 ? -4.819 4.014 -14.087 1.00 80.31 187 ASP A O 1
ATOM 1500 N N . LYS A 1 188 ? -3.910 4.168 -12.008 1.00 81.06 188 LYS A N 1
ATOM 1501 C CA . LYS A 1 188 ? -5.124 4.313 -11.179 1.00 81.06 188 LYS A CA 1
ATOM 1502 C C . LYS A 1 188 ? -5.912 3.018 -10.980 1.00 81.06 188 LYS A C 1
ATOM 1504 O O . LYS A 1 188 ? -7.038 2.859 -11.458 1.00 81.06 188 LYS A O 1
ATOM 1509 N N . GLU A 1 189 ? -5.324 2.101 -10.229 1.00 83.19 189 GLU A N 1
ATOM 1510 C CA . GLU A 1 189 ? -5.953 0.870 -9.771 1.00 83.19 189 GLU A CA 1
ATOM 1511 C C . GLU A 1 189 ? -7.099 1.112 -8.785 1.00 83.19 189 GLU A C 1
ATOM 1513 O O . GLU A 1 189 ? -7.196 2.119 -8.087 1.00 83.19 189 GLU A O 1
ATOM 1518 N N . THR A 1 190 ? -7.982 0.124 -8.728 1.00 88.25 190 THR A N 1
ATOM 1519 C CA . THR A 1 190 ? -9.000 -0.016 -7.697 1.00 88.25 190 THR A CA 1
ATOM 1520 C C . THR A 1 190 ? -9.167 -1.495 -7.391 1.00 88.25 190 THR A C 1
ATOM 1522 O O . THR A 1 190 ? -8.851 -2.346 -8.224 1.00 88.25 190 THR A O 1
ATOM 1525 N N . MET A 1 191 ? -9.653 -1.809 -6.197 1.00 90.94 191 MET A N 1
ATOM 1526 C CA . MET A 1 191 ? -9.843 -3.180 -5.751 1.00 90.94 191 MET A CA 1
ATOM 1527 C C . MET A 1 191 ? -11.142 -3.310 -4.964 1.00 90.94 191 MET A C 1
ATOM 1529 O O . MET A 1 191 ? -11.489 -2.447 -4.153 1.00 90.94 191 MET A O 1
ATOM 1533 N N . TYR A 1 192 ? -11.818 -4.429 -5.186 1.00 91.38 192 TYR A N 1
ATOM 1534 C CA . TYR A 1 192 ? -12.941 -4.923 -4.405 1.00 91.38 192 TYR A CA 1
ATOM 1535 C C . TYR A 1 192 ? -12.721 -6.417 -4.171 1.00 91.38 192 TYR A C 1
ATOM 1537 O O . TYR A 1 192 ? -12.108 -7.067 -5.006 1.00 91.38 192 TYR A O 1
ATOM 1545 N N . ILE A 1 193 ? -13.197 -6.949 -3.046 1.00 92.12 193 ILE A N 1
ATOM 1546 C CA . ILE A 1 193 ? -13.132 -8.384 -2.757 1.00 92.12 193 ILE A CA 1
ATOM 1547 C C . ILE A 1 193 ? -14.554 -8.902 -2.599 1.00 92.12 193 ILE A C 1
ATOM 1549 O O . ILE A 1 193 ? -15.315 -8.369 -1.788 1.00 92.12 193 ILE A O 1
ATOM 1553 N N . ASP A 1 194 ? -14.905 -9.918 -3.386 1.00 90.56 194 ASP A N 1
ATOM 1554 C CA . ASP A 1 194 ? -16.228 -10.537 -3.351 1.00 90.56 194 ASP A CA 1
ATOM 1555 C C . ASP A 1 194 ? -16.439 -11.424 -2.109 1.00 90.56 194 ASP A C 1
ATOM 1557 O O . ASP A 1 194 ? -15.533 -11.679 -1.312 1.00 90.56 194 ASP A O 1
ATOM 1561 N N . ASP A 1 195 ? -17.655 -11.946 -1.944 1.00 88.94 195 ASP A N 1
ATOM 1562 C CA . ASP A 1 195 ? -18.005 -12.829 -0.822 1.00 88.94 195 ASP A CA 1
ATOM 1563 C C . ASP A 1 195 ? -17.228 -14.162 -0.817 1.00 88.94 195 ASP A C 1
ATOM 1565 O O . ASP A 1 195 ? -17.204 -14.857 0.200 1.00 88.94 195 ASP A O 1
ATOM 1569 N N . ASN A 1 196 ? -16.569 -14.522 -1.924 1.00 89.25 196 ASN A N 1
ATOM 1570 C CA . ASN A 1 196 ? -15.708 -15.700 -2.026 1.00 89.25 196 ASN A CA 1
ATOM 1571 C C . ASN A 1 196 ? -14.238 -15.387 -1.700 1.00 89.25 196 ASN A C 1
ATOM 1573 O O . ASN A 1 196 ? -13.409 -16.301 -1.697 1.00 89.25 196 ASN A O 1
ATOM 1577 N N . GLY A 1 197 ? -13.902 -14.126 -1.421 1.00 85.12 197 GLY A N 1
ATOM 1578 C CA . GLY A 1 197 ? -12.536 -13.692 -1.152 1.00 85.12 197 GLY A CA 1
ATOM 1579 C C . GLY A 1 197 ? -11.690 -13.504 -2.412 1.00 85.12 197 GLY A C 1
ATOM 1580 O O . GLY A 1 197 ? -10.464 -13.600 -2.323 1.00 85.12 197 GLY A O 1
ATOM 1581 N N . ILE A 1 198 ? -12.314 -13.281 -3.571 1.00 87.19 198 ILE A N 1
ATOM 1582 C CA . ILE A 1 198 ? -11.635 -13.034 -4.848 1.00 87.19 198 ILE A CA 1
ATOM 1583 C C . ILE A 1 198 ? -11.575 -11.529 -5.122 1.00 87.19 198 ILE A C 1
ATOM 1585 O O . ILE A 1 198 ? -12.580 -10.834 -4.973 1.00 87.19 198 ILE A O 1
ATOM 1589 N N . ILE A 1 199 ? -10.382 -11.067 -5.514 1.00 85.19 199 ILE A N 1
ATOM 1590 C CA . ILE A 1 199 ? -10.086 -9.707 -5.993 1.00 85.19 199 ILE A CA 1
ATOM 1591 C C . ILE A 1 199 ? -10.453 -9.578 -7.474 1.00 85.19 199 ILE A C 1
ATOM 1593 O O . ILE A 1 199 ? -10.049 -10.485 -8.241 1.00 85.19 199 ILE A O 1
#